Protein AF-A0A7S4BJQ9-F1 (afdb_monomer_lite)

Structure (mmCIF, N/CA/C/O backbone):
data_AF-A0A7S4BJQ9-F1
#
_entry.id   AF-A0A7S4BJQ9-F1
#
loop_
_atom_site.group_PDB
_atom_site.id
_atom_site.type_symbol
_atom_site.label_atom_id
_atom_site.label_alt_id
_atom_site.label_comp_id
_atom_site.label_asym_id
_atom_site.label_entity_id
_atom_site.label_seq_id
_atom_site.pdbx_PDB_ins_code
_atom_site.Cartn_x
_atom_site.Cartn_y
_atom_site.Cartn_z
_atom_site.occupancy
_atom_site.B_iso_or_equiv
_atom_site.auth_seq_id
_atom_site.auth_comp_id
_atom_site.auth_asym_id
_atom_site.auth_atom_id
_atom_site.pdbx_PDB_model_num
ATOM 1 N N . MET A 1 1 ? -2.657 2.329 -5.159 1.00 88.50 1 MET A N 1
ATOM 2 C CA . MET A 1 1 ? -3.415 2.345 -6.434 1.00 88.50 1 MET A CA 1
ATOM 3 C C . MET A 1 1 ? -2.525 2.129 -7.653 1.00 88.50 1 MET A C 1
ATOM 5 O O . MET A 1 1 ? -2.573 1.029 -8.172 1.00 88.50 1 MET A O 1
ATOM 9 N N . ARG A 1 2 ? -1.677 3.087 -8.082 1.00 87.06 2 ARG A N 1
ATOM 10 C CA . ARG A 1 2 ? -0.784 2.906 -9.259 1.00 87.06 2 ARG A CA 1
ATOM 11 C C . ARG A 1 2 ? 0.006 1.590 -9.234 1.00 87.06 2 ARG A C 1
ATOM 13 O O . ARG A 1 2 ? -0.048 0.842 -10.197 1.00 87.06 2 ARG A O 1
ATOM 20 N N . ALA A 1 3 ? 0.653 1.284 -8.107 1.00 88.50 3 ALA A N 1
ATOM 21 C CA . ALA A 1 3 ? 1.403 0.037 -7.931 1.00 88.50 3 ALA A CA 1
ATOM 22 C C . ALA A 1 3 ? 0.535 -1.233 -8.055 1.00 88.50 3 ALA A C 1
ATOM 24 O O . ALA A 1 3 ? 0.993 -2.231 -8.592 1.00 88.50 3 ALA A O 1
ATOM 25 N N . ALA A 1 4 ? -0.725 -1.195 -7.609 1.00 91.00 4 ALA A N 1
ATOM 26 C CA . ALA A 1 4 ? -1.641 -2.333 -7.713 1.00 91.00 4 ALA A CA 1
ATOM 27 C C . ALA A 1 4 ? -2.120 -2.537 -9.158 1.00 91.00 4 ALA A C 1
ATOM 29 O O . ALA A 1 4 ? -2.057 -3.648 -9.673 1.00 91.00 4 ALA A O 1
ATOM 30 N N . LEU A 1 5 ? -2.493 -1.451 -9.845 1.00 89.50 5 LEU A N 1
ATOM 31 C CA . LEU A 1 5 ? -2.878 -1.487 -11.261 1.00 89.50 5 LEU A CA 1
ATOM 32 C C . LEU A 1 5 ? -1.735 -1.975 -12.160 1.00 89.50 5 LEU A C 1
ATOM 34 O O . LEU A 1 5 ? -1.969 -2.758 -13.076 1.00 89.50 5 LEU A O 1
ATOM 38 N N . ALA A 1 6 ? -0.499 -1.544 -11.882 1.00 84.69 6 ALA A N 1
ATOM 39 C CA . ALA A 1 6 ? 0.691 -1.9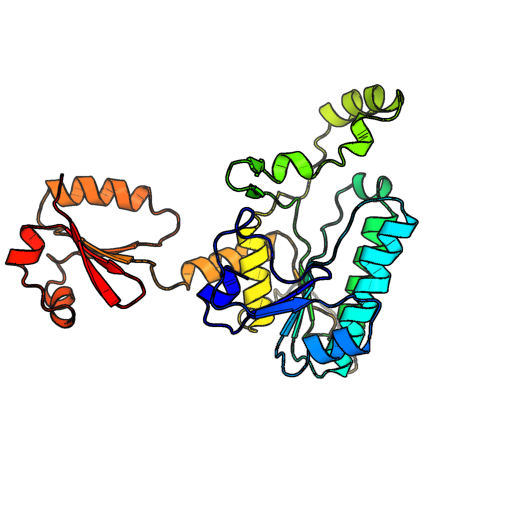92 -12.606 1.00 84.69 6 ALA A CA 1
ATOM 40 C C . ALA A 1 6 ? 0.944 -3.503 -12.460 1.00 84.69 6 ALA A C 1
ATOM 42 O O . ALA A 1 6 ? 1.557 -4.106 -13.332 1.00 84.69 6 ALA A O 1
ATOM 43 N N . ARG A 1 7 ? 0.436 -4.119 -11.386 1.00 85.44 7 ARG A N 1
ATOM 44 C CA . ARG A 1 7 ? 0.481 -5.569 -11.148 1.00 85.44 7 ARG A CA 1
ATOM 45 C C . ARG A 1 7 ? -0.785 -6.293 -11.615 1.00 85.44 7 ARG A C 1
ATOM 47 O O . ARG A 1 7 ? -1.021 -7.426 -11.220 1.00 85.44 7 ARG A O 1
ATOM 54 N N . GLY A 1 8 ? -1.613 -5.633 -12.426 1.00 87.88 8 GLY A N 1
ATOM 55 C CA . GLY A 1 8 ? -2.808 -6.225 -13.023 1.00 87.88 8 GLY A CA 1
ATOM 56 C C . GLY A 1 8 ? -4.012 -6.351 -12.088 1.00 87.88 8 GLY A C 1
ATOM 57 O O . GLY A 1 8 ? -5.046 -6.836 -12.536 1.00 87.88 8 GLY A O 1
ATOM 58 N N . ALA A 1 9 ? -3.926 -5.888 -10.837 1.00 90.75 9 ALA A N 1
ATOM 59 C CA . ALA A 1 9 ? -5.035 -5.989 -9.893 1.00 90.75 9 ALA A CA 1
ATOM 60 C C . ALA A 1 9 ? -6.232 -5.118 -10.316 1.00 90.75 9 ALA A C 1
ATOM 62 O O . ALA A 1 9 ? -6.059 -4.018 -10.855 1.00 90.75 9 ALA A O 1
ATOM 63 N N . SER A 1 10 ? -7.444 -5.586 -10.005 1.00 93.56 10 SER A N 1
ATOM 64 C CA . SER A 1 10 ? -8.627 -4.724 -9.934 1.00 93.56 10 SER A CA 1
ATOM 65 C C . SER A 1 10 ? -8.538 -3.874 -8.666 1.00 93.56 10 SER A C 1
ATOM 67 O O . SER A 1 10 ? -8.158 -4.376 -7.609 1.00 93.56 10 SER A O 1
ATOM 69 N N . VAL A 1 11 ? -8.806 -2.570 -8.763 1.00 94.81 11 VAL A N 1
ATOM 70 C CA . VAL A 1 11 ? -8.569 -1.634 -7.656 1.00 94.81 11 VAL A CA 1
ATOM 71 C C . VAL A 1 11 ? -9.761 -0.711 -7.479 1.00 94.81 11 VAL A C 1
ATOM 73 O O . VAL A 1 11 ? -10.052 0.087 -8.366 1.00 94.81 11 VAL A O 1
ATOM 76 N N . ALA A 1 12 ? -10.353 -0.731 -6.287 1.00 94.56 12 ALA A N 1
ATOM 77 C CA . ALA A 1 12 ? -11.288 0.285 -5.826 1.00 94.56 12 ALA A CA 1
ATOM 78 C C . ALA A 1 12 ? -10.629 1.201 -4.785 1.00 94.56 12 ALA A C 1
ATOM 80 O O . ALA A 1 12 ? -9.863 0.761 -3.925 1.00 94.56 12 ALA A O 1
ATOM 81 N N . SER A 1 13 ? -10.916 2.497 -4.864 1.00 94.06 13 SER A N 1
ATOM 82 C CA . SER A 1 13 ? -10.548 3.485 -3.851 1.00 94.06 13 SER A CA 1
ATOM 83 C C . SER A 1 13 ? -11.783 3.926 -3.093 1.00 94.06 13 SER A C 1
ATOM 85 O O . SER A 1 13 ? -12.719 4.458 -3.689 1.00 94.06 13 SER A O 1
ATOM 87 N N . VAL A 1 14 ? -11.756 3.749 -1.776 1.00 94.00 14 VAL A N 1
ATOM 88 C CA . VAL A 1 14 ? -12.854 4.121 -0.886 1.00 94.00 14 VAL A CA 1
ATOM 89 C C . VAL A 1 14 ? -12.459 5.374 -0.116 1.00 94.00 14 VAL A C 1
ATOM 91 O O . VAL A 1 14 ? -11.458 5.398 0.601 1.00 94.00 14 VAL A O 1
ATOM 94 N N . SER A 1 15 ? -13.230 6.448 -0.265 1.00 93.00 15 SER A N 1
ATOM 95 C CA . SER A 1 15 ? -13.054 7.654 0.545 1.00 93.00 15 SER A CA 1
ATOM 96 C C . SER A 1 15 ? -14.347 8.446 0.632 1.00 93.00 15 SER A C 1
ATOM 98 O O . SER A 1 15 ? -15.174 8.372 -0.268 1.00 93.00 15 SER A O 1
ATOM 100 N N . ARG A 1 16 ? -14.485 9.316 1.638 1.00 91.25 16 ARG A N 1
ATOM 101 C CA . ARG A 1 16 ? -15.675 10.178 1.776 1.00 91.25 16 ARG A CA 1
ATOM 102 C C . ARG A 1 16 ? -15.994 10.985 0.511 1.00 91.25 16 ARG A C 1
ATOM 104 O O . ARG A 1 16 ? -17.154 11.206 0.199 1.00 91.25 16 ARG A O 1
ATOM 111 N N . ARG A 1 17 ? -14.970 11.416 -0.235 1.00 87.31 17 ARG A N 1
ATOM 112 C CA . ARG A 1 17 ? -15.127 12.262 -1.433 1.00 87.31 17 ARG A CA 1
ATOM 113 C C . ARG A 1 17 ? -15.229 11.488 -2.752 1.00 87.31 17 ARG A C 1
ATOM 115 O O . ARG A 1 17 ? -15.532 12.105 -3.764 1.00 87.31 17 ARG A O 1
ATOM 122 N N . GLY A 1 18 ? -14.966 10.181 -2.768 1.00 85.56 18 GLY A N 1
ATOM 123 C CA . GLY A 1 18 ? -14.915 9.404 -4.010 1.00 85.56 18 GLY A CA 1
ATOM 124 C C . GLY A 1 18 ? -13.793 9.858 -4.959 1.00 85.56 18 GLY A C 1
ATOM 125 O O . GLY A 1 18 ? -12.651 10.051 -4.528 1.00 85.56 18 GLY A O 1
ATOM 126 N N . LYS A 1 19 ? -14.109 9.993 -6.256 1.00 84.56 19 LYS A N 1
ATOM 127 C CA . LYS A 1 19 ? -13.136 10.284 -7.323 1.00 84.56 19 LYS A CA 1
ATOM 128 C C . LYS A 1 19 ? -12.464 11.653 -7.111 1.00 84.56 19 LYS A C 1
ATOM 130 O O . LYS A 1 19 ? -13.164 12.658 -6.984 1.00 84.56 19 LYS A O 1
ATOM 135 N N . PRO A 1 20 ? -11.120 11.737 -7.096 1.00 77.56 20 PRO A N 1
ATOM 136 C CA . PRO A 1 20 ? -10.421 13.008 -7.000 1.00 77.56 20 PRO A CA 1
ATOM 137 C C . PRO A 1 20 ? -10.671 13.843 -8.255 1.00 77.56 20 PRO A C 1
ATOM 139 O O . PRO A 1 20 ? -10.812 13.321 -9.362 1.00 77.56 20 PRO A O 1
ATOM 142 N N . VAL A 1 21 ? -10.680 15.164 -8.086 1.00 72.25 21 VAL A N 1
ATOM 143 C CA . VAL A 1 21 ? -10.753 16.091 -9.218 1.00 72.25 21 VAL A CA 1
ATOM 144 C C . VAL A 1 21 ? -9.531 15.904 -10.127 1.00 72.25 21 VAL A C 1
ATOM 146 O O . VAL A 1 21 ? -8.404 15.767 -9.645 1.00 72.25 21 VAL A O 1
ATOM 149 N N . ALA A 1 22 ? -9.749 15.908 -11.446 1.00 63.06 22 ALA A N 1
ATOM 150 C CA . ALA A 1 22 ? -8.731 15.585 -12.457 1.00 63.06 22 ALA A CA 1
ATOM 151 C C . ALA A 1 22 ? -7.478 16.480 -12.398 1.00 63.06 22 ALA A C 1
ATOM 153 O O . ALA A 1 22 ? -6.418 16.116 -12.896 1.00 63.06 22 ALA A O 1
ATOM 154 N N . SER A 1 23 ? -7.573 17.648 -11.762 1.00 58.16 23 SER A N 1
ATOM 155 C CA . SER A 1 23 ? -6.442 18.544 -11.541 1.00 58.16 23 SER A CA 1
ATOM 156 C C . SER A 1 23 ? -5.437 18.029 -10.503 1.00 58.16 23 SER A C 1
ATOM 158 O O . SER A 1 23 ? -4.351 18.580 -10.429 1.00 58.16 23 SER A O 1
ATOM 160 N N . VAL A 1 24 ? -5.747 17.012 -9.693 1.00 57.25 24 VAL A N 1
ATOM 161 C CA . VAL A 1 24 ? -4.922 16.609 -8.531 1.00 57.25 24 VAL A CA 1
ATOM 162 C C . VAL A 1 24 ? -4.101 15.341 -8.789 1.00 57.25 24 VAL A C 1
ATOM 164 O O . VAL A 1 24 ? -3.090 15.114 -8.128 1.00 57.25 24 VAL A O 1
ATOM 167 N N . SER A 1 25 ? -4.498 14.502 -9.746 1.00 58.00 25 SER A N 1
ATOM 168 C CA . SER A 1 25 ? -3.808 13.245 -10.050 1.00 58.00 25 SER A CA 1
ATOM 169 C C . SER A 1 25 ? -4.039 12.846 -11.509 1.00 58.00 25 SER A C 1
ATOM 171 O O . SER A 1 25 ? -5.136 13.098 -12.012 1.00 58.00 25 SER A O 1
ATOM 173 N N . PRO A 1 26 ? -3.060 12.214 -12.187 1.00 62.00 26 PRO A N 1
ATOM 174 C CA . PRO A 1 26 ? -3.303 11.587 -13.481 1.00 62.00 26 PRO A CA 1
ATOM 175 C C . PRO A 1 26 ? -4.507 10.633 -13.406 1.00 62.00 26 PRO A C 1
ATOM 177 O O . PRO A 1 26 ? -4.681 9.975 -12.372 1.00 62.00 26 PRO A O 1
ATOM 180 N N . PRO A 1 27 ? -5.327 10.542 -14.468 1.00 66.19 27 PRO A N 1
ATOM 181 C CA . PRO A 1 27 ? -6.450 9.621 -14.489 1.00 66.19 27 PRO A CA 1
ATOM 182 C C . PRO A 1 27 ? -5.982 8.189 -14.206 1.00 66.19 27 PRO A C 1
ATOM 184 O O . PRO A 1 27 ? -4.982 7.717 -14.745 1.00 66.19 27 PRO A O 1
ATOM 187 N N . LEU A 1 28 ? -6.708 7.506 -13.322 1.00 80.56 28 LEU A N 1
ATOM 188 C CA . LEU A 1 28 ? -6.575 6.072 -13.083 1.00 80.56 28 LEU A CA 1
ATOM 189 C C . LEU A 1 28 ? -7.839 5.410 -13.623 1.00 80.56 28 LEU A C 1
ATOM 191 O O . LEU A 1 28 ? -8.713 5.031 -12.850 1.00 80.56 28 LEU A O 1
ATOM 195 N N . ASP A 1 29 ? -7.958 5.337 -14.948 1.00 77.25 29 ASP A N 1
ATOM 196 C CA . ASP A 1 29 ? -9.205 4.938 -15.625 1.00 77.25 29 ASP A CA 1
ATOM 197 C C . ASP A 1 29 ? -9.607 3.484 -15.346 1.00 77.25 29 ASP A C 1
ATOM 199 O O . ASP A 1 29 ? -10.779 3.134 -15.416 1.00 77.25 29 ASP A O 1
ATOM 203 N N . ARG A 1 30 ? -8.639 2.650 -14.954 1.00 83.44 30 ARG A N 1
ATOM 204 C CA . ARG A 1 30 ? -8.856 1.266 -14.511 1.00 83.44 30 ARG A CA 1
ATOM 205 C C . ARG A 1 30 ? -9.242 1.127 -13.034 1.00 83.44 30 ARG A C 1
ATOM 207 O O . ARG A 1 30 ? -9.432 0.005 -12.578 1.00 83.44 30 ARG A O 1
ATOM 214 N N . ALA A 1 31 ? -9.272 2.220 -12.271 1.00 90.44 31 ALA A N 1
ATOM 215 C CA . ALA A 1 31 ? -9.643 2.186 -10.863 1.00 90.44 31 ALA A CA 1
ATOM 216 C C . ALA A 1 31 ? -11.098 2.606 -10.653 1.00 90.44 31 ALA A C 1
ATOM 218 O O . ALA A 1 31 ? -11.554 3.621 -11.186 1.00 90.44 31 ALA A O 1
ATOM 219 N N . GLU A 1 32 ? -11.785 1.871 -9.790 1.00 92.44 32 GLU A N 1
ATOM 220 C CA . GLU A 1 32 ? -13.099 2.235 -9.286 1.00 92.44 32 GLU A CA 1
ATOM 221 C C . GLU A 1 32 ? -12.974 3.250 -8.140 1.00 92.44 32 GLU A C 1
ATOM 223 O O . GLU A 1 32 ? -12.022 3.230 -7.352 1.00 92.44 32 GLU A O 1
ATOM 228 N N . TRP A 1 33 ? -13.942 4.160 -8.038 1.00 92.12 33 TRP A N 1
ATOM 229 C CA . TRP A 1 33 ? -13.990 5.181 -6.994 1.00 92.12 33 TRP A CA 1
ATOM 230 C C . TRP A 1 33 ? -15.307 5.084 -6.240 1.00 92.12 33 TRP A C 1
ATOM 232 O O . TRP A 1 33 ? -16.361 5.389 -6.791 1.00 92.12 33 TRP A O 1
ATOM 242 N N . ILE A 1 34 ? -15.230 4.722 -4.965 1.00 92.81 34 ILE A N 1
ATOM 243 C CA . ILE A 1 34 ? -16.387 4.495 -4.107 1.00 92.81 34 ILE A CA 1
ATOM 244 C C . ILE A 1 34 ? -16.430 5.602 -3.051 1.00 92.81 34 ILE A C 1
ATOM 246 O O . ILE A 1 34 ? -15.455 5.841 -2.328 1.00 92.81 34 ILE A O 1
ATOM 250 N N . SER A 1 35 ? -17.559 6.308 -2.976 1.00 93.00 35 SER A N 1
ATOM 251 C CA . SER A 1 35 ? -17.820 7.257 -1.894 1.00 93.00 35 SER A CA 1
ATOM 252 C C . SER A 1 35 ? -18.444 6.516 -0.717 1.00 93.00 35 SER A C 1
ATOM 254 O O . SER A 1 35 ? -19.540 5.979 -0.838 1.00 93.00 35 SER A O 1
ATOM 256 N N . ALA A 1 36 ? -17.732 6.466 0.406 1.00 92.12 36 ALA A N 1
ATOM 257 C CA . ALA A 1 36 ? -18.242 5.906 1.653 1.00 92.12 36 ALA A CA 1
ATOM 258 C C . ALA A 1 36 ? -17.593 6.599 2.857 1.00 92.12 36 ALA A C 1
ATOM 260 O O . ALA A 1 36 ? -16.425 7.009 2.809 1.00 92.12 36 ALA A O 1
ATOM 261 N N . ASP A 1 37 ? -18.355 6.722 3.943 1.00 92.06 37 ASP A N 1
ATOM 262 C CA . ASP A 1 37 ? -17.860 7.163 5.244 1.00 92.06 37 ASP A CA 1
ATOM 263 C C . ASP A 1 37 ? -17.717 5.954 6.170 1.00 92.06 37 ASP A C 1
ATOM 265 O O . ASP A 1 37 ? -18.561 5.068 6.194 1.00 92.06 37 ASP A O 1
ATOM 269 N N . VAL A 1 38 ? -16.654 5.932 6.969 1.00 92.06 38 VAL A N 1
ATOM 270 C CA . VAL A 1 38 ? -16.413 4.887 7.972 1.00 92.06 38 VAL A CA 1
ATOM 271 C C . VAL A 1 38 ? -17.497 4.838 9.057 1.00 92.06 38 VAL A C 1
ATOM 273 O O . VAL A 1 38 ? -17.638 3.836 9.755 1.00 92.06 38 VAL A O 1
ATOM 276 N N . GLN A 1 39 ? -18.249 5.925 9.233 1.00 90.81 39 GLN A N 1
ATOM 277 C CA . GLN A 1 39 ? -19.391 5.972 10.141 1.00 90.81 39 GLN A CA 1
ATOM 278 C C . GLN A 1 39 ? -20.631 5.268 9.575 1.00 90.81 39 GLN A C 1
ATOM 280 O O . GLN A 1 39 ? -21.485 4.860 10.357 1.00 90.81 39 GLN A O 1
ATOM 285 N N . ASP A 1 40 ? -20.712 5.077 8.256 1.00 93.81 40 ASP A N 1
ATOM 286 C CA . ASP A 1 40 ? -21.781 4.327 7.603 1.00 93.81 40 ASP A CA 1
ATOM 287 C C . ASP A 1 40 ? -21.337 2.874 7.395 1.00 93.81 40 ASP A C 1
ATOM 289 O O . ASP A 1 40 ? -20.639 2.527 6.440 1.00 93.81 40 ASP A O 1
ATOM 293 N N . SER A 1 41 ? -21.734 2.003 8.324 1.00 90.06 41 SER A N 1
ATOM 294 C CA . SER A 1 41 ? -21.357 0.589 8.285 1.00 90.06 41 SER A CA 1
ATOM 295 C C . SER A 1 41 ? -21.903 -0.146 7.060 1.00 90.06 41 SER A C 1
ATOM 297 O O . SER A 1 41 ? -21.225 -1.040 6.559 1.00 90.06 41 SER A O 1
ATOM 299 N N . ALA A 1 42 ? -23.083 0.226 6.554 1.00 90.94 42 ALA A N 1
ATOM 300 C CA . ALA A 1 42 ? -23.670 -0.423 5.386 1.00 90.94 42 ALA A CA 1
ATOM 301 C C . ALA A 1 42 ? -22.910 -0.033 4.112 1.00 90.94 42 ALA A C 1
ATOM 303 O O . ALA A 1 42 ? -22.540 -0.901 3.320 1.00 90.94 42 ALA A O 1
ATOM 304 N N . ALA A 1 43 ? -22.603 1.258 3.943 1.00 91.56 43 ALA A N 1
ATOM 305 C CA . ALA A 1 43 ? -21.775 1.724 2.834 1.00 91.56 43 ALA A CA 1
ATOM 306 C C . ALA A 1 43 ? -20.368 1.110 2.881 1.00 91.56 43 ALA A C 1
ATOM 308 O O . ALA A 1 43 ? -19.851 0.685 1.849 1.00 91.56 43 ALA A O 1
ATOM 309 N N . LEU A 1 44 ? -19.768 1.007 4.072 1.00 90.94 44 LEU A N 1
ATOM 310 C CA . LEU A 1 44 ? -18.444 0.413 4.253 1.00 90.94 44 LEU A CA 1
ATOM 311 C C . LEU A 1 44 ? -18.422 -1.085 3.911 1.00 90.94 44 LEU A C 1
ATOM 313 O O . LEU A 1 44 ? -17.510 -1.531 3.220 1.00 90.94 44 LEU A O 1
ATOM 317 N N . GLN A 1 45 ? -19.431 -1.848 4.343 1.00 89.69 45 GLN A N 1
ATOM 318 C CA . GLN A 1 45 ? -19.565 -3.269 4.000 1.00 89.69 45 GLN A CA 1
ATOM 319 C C . GLN A 1 45 ? -19.765 -3.468 2.497 1.00 89.69 45 GLN A C 1
ATOM 321 O O . GLN A 1 45 ? -19.092 -4.298 1.888 1.00 89.69 45 GLN A O 1
ATOM 326 N N . ASN A 1 46 ? -20.640 -2.670 1.881 1.00 91.75 46 ASN A N 1
ATOM 327 C CA . ASN A 1 46 ? -20.861 -2.719 0.438 1.00 91.75 46 ASN A CA 1
ATOM 328 C C . ASN A 1 46 ? -19.578 -2.407 -0.342 1.00 91.75 46 ASN A C 1
ATOM 330 O O . ASN A 1 46 ? -19.287 -3.090 -1.319 1.00 91.75 46 ASN A O 1
ATOM 334 N N . ALA A 1 47 ? -18.781 -1.437 0.118 1.00 91.25 47 ALA A N 1
ATOM 335 C CA . ALA A 1 47 ? -17.517 -1.059 -0.511 1.00 91.25 47 ALA A CA 1
ATOM 336 C C . ALA A 1 47 ? -16.429 -2.149 -0.439 1.00 91.25 47 ALA A C 1
ATOM 338 O O . ALA A 1 47 ? -15.470 -2.097 -1.205 1.00 91.25 47 ALA A O 1
ATOM 339 N N . MET A 1 48 ? -16.552 -3.111 0.481 1.00 92.44 48 MET A N 1
ATOM 340 C CA . MET A 1 48 ? -15.605 -4.223 0.656 1.00 92.44 48 MET A CA 1
ATOM 341 C C . MET A 1 48 ? -16.103 -5.541 0.052 1.00 92.44 48 MET A C 1
ATOM 343 O O . MET A 1 48 ? -15.379 -6.536 0.063 1.00 92.44 48 MET A O 1
ATOM 347 N N . LYS A 1 49 ? -17.338 -5.580 -0.459 1.00 91.88 49 LYS A N 1
ATOM 348 C CA . LYS A 1 49 ? -17.956 -6.810 -0.952 1.00 91.88 49 LYS A CA 1
ATOM 349 C C . LYS A 1 49 ? -17.157 -7.387 -2.125 1.00 91.88 49 LYS A C 1
ATOM 351 O O . LYS A 1 49 ? -17.023 -6.746 -3.161 1.00 91.88 49 LYS A O 1
ATOM 356 N N . GLY A 1 50 ? -16.684 -8.624 -1.967 1.00 92.06 50 GLY A N 1
ATOM 357 C CA . GLY A 1 50 ? -15.913 -9.332 -2.994 1.00 92.06 50 GLY A CA 1
ATOM 358 C C . GLY A 1 50 ? -14.449 -8.898 -3.110 1.00 92.06 50 GLY A C 1
ATOM 359 O O . GLY A 1 50 ? -13.793 -9.292 -4.066 1.00 92.06 50 GLY A O 1
ATOM 360 N N . ALA A 1 51 ? -13.933 -8.094 -2.176 1.00 96.06 51 ALA A N 1
ATOM 361 C CA . ALA A 1 51 ? -12.519 -7.738 -2.150 1.00 96.06 51 ALA A CA 1
ATOM 362 C C . ALA A 1 51 ? -11.671 -8.865 -1.535 1.00 96.06 51 ALA A C 1
ATOM 364 O O . ALA A 1 51 ? -11.899 -9.263 -0.393 1.00 96.06 51 ALA A O 1
ATOM 365 N N . ASP A 1 52 ? -10.634 -9.309 -2.248 1.00 97.31 52 ASP A N 1
ATOM 366 C CA . ASP A 1 52 ? -9.672 -10.298 -1.733 1.00 97.31 52 ASP A CA 1
ATOM 367 C C . ASP A 1 52 ? -8.769 -9.703 -0.639 1.00 97.31 52 ASP A C 1
ATOM 369 O O . ASP A 1 52 ? -8.363 -10.375 0.311 1.00 97.31 52 ASP A O 1
ATOM 373 N N . ALA A 1 53 ? -8.453 -8.410 -0.755 1.00 97.88 53 ALA A N 1
ATOM 374 C CA . ALA A 1 53 ? -7.585 -7.709 0.178 1.00 97.88 53 ALA A CA 1
ATOM 375 C C . ALA A 1 53 ? -7.995 -6.248 0.382 1.00 97.88 53 ALA A C 1
ATOM 377 O O . ALA A 1 53 ? -8.465 -5.576 -0.538 1.00 97.88 53 ALA A O 1
ATOM 378 N N . VAL A 1 54 ? -7.738 -5.724 1.582 1.00 97.94 54 VAL A N 1
ATOM 379 C CA . VAL A 1 54 ? -7.946 -4.310 1.930 1.00 97.94 54 VAL A CA 1
ATOM 380 C C . VAL A 1 54 ? -6.633 -3.688 2.394 1.00 97.94 54 VAL A C 1
ATOM 382 O O . VAL A 1 54 ? -5.937 -4.238 3.242 1.00 97.94 54 VAL A O 1
ATOM 385 N N . ILE A 1 55 ? -6.308 -2.505 1.862 1.00 98.19 55 ILE A N 1
ATOM 386 C CA . ILE A 1 55 ? -5.179 -1.684 2.317 1.00 98.19 55 ILE A CA 1
ATOM 387 C C . ILE A 1 55 ? -5.739 -0.419 2.973 1.00 98.19 55 ILE A C 1
ATOM 389 O O . ILE A 1 55 ? -6.275 0.451 2.282 1.00 98.19 55 ILE A O 1
ATOM 393 N N . SER A 1 56 ? -5.595 -0.282 4.293 1.00 97.44 56 SER A N 1
ATOM 394 C CA . SER A 1 56 ? -5.975 0.947 4.995 1.00 97.44 56 SER A CA 1
ATOM 395 C C . SER A 1 56 ? -4.809 1.931 5.062 1.00 97.44 56 SER A C 1
ATOM 397 O O . SER A 1 56 ? -3.812 1.717 5.756 1.00 97.44 56 SER A O 1
ATOM 399 N N . CYS A 1 57 ? -4.987 3.059 4.373 1.00 94.88 57 CYS A N 1
ATOM 400 C CA . CYS A 1 57 ? -4.136 4.245 4.469 1.00 94.88 57 CYS A CA 1
ATOM 401 C C . CYS A 1 57 ? -4.782 5.352 5.326 1.00 94.88 57 CYS A C 1
ATOM 403 O O . CYS A 1 57 ? -4.398 6.518 5.210 1.00 94.88 57 CYS A O 1
ATOM 405 N N . LEU A 1 58 ? -5.806 5.031 6.132 1.00 93.50 58 LEU A N 1
ATOM 406 C CA . LEU A 1 58 ? -6.515 6.029 6.930 1.00 93.50 58 LEU A CA 1
ATOM 407 C C . LEU A 1 58 ? -5.611 6.550 8.055 1.00 93.50 58 LEU A C 1
ATOM 409 O O . LEU A 1 58 ? -5.176 5.806 8.939 1.00 93.50 58 LEU A O 1
ATOM 413 N N . GLY A 1 59 ? -5.379 7.859 8.044 1.00 90.38 59 GLY A N 1
ATOM 414 C CA . GLY A 1 59 ? -4.717 8.561 9.129 1.00 90.38 59 GLY A CA 1
ATOM 415 C C . GLY A 1 59 ? -4.947 10.063 9.065 1.00 90.38 59 GLY A C 1
ATOM 416 O O . GLY A 1 59 ? -5.229 10.621 8.002 1.00 90.38 59 GLY A O 1
ATOM 417 N N . ALA A 1 60 ? -4.856 10.718 10.219 1.00 86.31 60 ALA A N 1
ATOM 418 C CA . ALA A 1 60 ? -5.020 12.161 10.320 1.00 86.31 60 ALA A CA 1
ATOM 419 C C . ALA A 1 60 ? -4.267 12.748 11.519 1.00 86.31 60 ALA A C 1
ATOM 421 O O . ALA A 1 60 ? -4.013 12.062 12.510 1.00 86.31 60 ALA A O 1
ATOM 422 N N . PHE A 1 61 ? -3.968 14.044 11.425 1.00 82.44 61 PHE A N 1
ATOM 423 C CA . PHE A 1 61 ? -3.356 14.847 12.482 1.00 82.44 61 PHE A CA 1
ATOM 424 C C . PHE A 1 61 ? -4.354 15.898 12.982 1.00 82.44 61 PHE A C 1
ATOM 426 O O . PHE A 1 61 ? -5.168 16.398 12.204 1.00 82.44 61 PHE A O 1
ATOM 433 N N . GLY A 1 62 ? -4.304 16.225 14.272 1.00 82.62 62 GLY A N 1
ATOM 434 C CA . GLY A 1 62 ? -5.228 17.164 14.912 1.00 82.62 62 GLY A CA 1
ATOM 435 C C . GLY A 1 62 ? -5.091 17.138 16.433 1.00 82.62 62 GLY A C 1
ATOM 436 O O . GLY A 1 62 ? -4.003 16.900 16.950 1.00 82.62 62 GLY A O 1
ATOM 437 N N . SER A 1 63 ? -6.194 17.353 17.156 1.00 86.31 63 SER A N 1
ATOM 438 C CA . SER A 1 63 ? -6.214 17.158 18.612 1.00 86.31 63 SER A CA 1
ATOM 439 C C . SER A 1 63 ? -5.944 15.692 18.972 1.00 86.31 63 SER A C 1
ATOM 441 O O . SER A 1 63 ? -6.216 14.792 18.178 1.00 86.31 63 SER A O 1
ATOM 443 N N . ASN A 1 64 ? -5.441 15.425 20.181 1.00 87.38 64 ASN A N 1
ATOM 444 C CA . ASN A 1 64 ? -5.181 14.047 20.621 1.00 87.38 64 ASN A CA 1
ATOM 445 C C . ASN A 1 64 ? -6.429 13.154 20.543 1.00 87.38 64 ASN A C 1
ATOM 447 O O . ASN A 1 64 ? -6.334 12.017 20.094 1.00 87.38 64 ASN A O 1
ATOM 451 N N . GLU A 1 65 ? -7.599 13.674 20.911 1.00 92.00 65 GLU A N 1
ATOM 452 C CA . GLU A 1 65 ? -8.870 12.952 20.798 1.00 92.00 65 GLU A CA 1
ATOM 453 C C . GLU A 1 65 ? -9.236 12.652 19.340 1.00 92.00 65 GLU A C 1
ATOM 455 O O . GLU A 1 65 ? -9.558 11.517 18.995 1.00 92.00 65 GLU A O 1
ATOM 460 N N . PHE A 1 66 ? -9.113 13.646 18.455 1.00 89.44 66 PHE A N 1
ATOM 461 C CA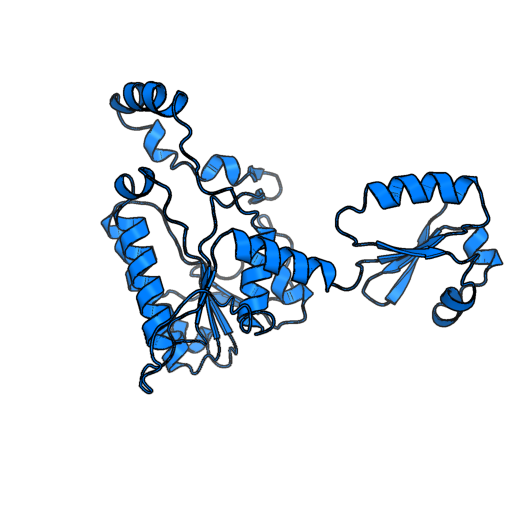 . PHE A 1 66 ? -9.344 13.457 17.026 1.00 89.44 66 PHE A CA 1
ATOM 462 C C . PHE A 1 66 ? -8.397 12.404 16.441 1.00 89.44 66 PHE A C 1
ATOM 464 O O . PHE A 1 66 ? -8.821 11.551 15.662 1.00 89.44 66 PHE A O 1
ATOM 471 N N . MET A 1 67 ? -7.124 12.434 16.840 1.00 89.38 67 MET A N 1
ATOM 472 C CA . MET A 1 67 ? -6.127 11.469 16.392 1.00 89.38 67 MET A CA 1
ATOM 473 C C . MET A 1 67 ? -6.407 10.060 16.920 1.00 89.38 67 MET A C 1
ATOM 475 O O . MET A 1 67 ? -6.324 9.129 16.123 1.00 89.38 67 MET A O 1
ATOM 479 N N . ARG A 1 68 ? -6.802 9.888 18.189 1.00 95.44 68 ARG A N 1
ATOM 480 C CA . ARG A 1 68 ? -7.222 8.579 18.723 1.00 95.44 68 ARG A CA 1
ATOM 481 C C . ARG A 1 68 ? -8.412 8.019 17.956 1.00 95.44 68 ARG A C 1
ATOM 483 O O . ARG A 1 68 ? -8.375 6.878 17.505 1.00 95.44 68 ARG A O 1
ATOM 490 N N . ARG A 1 69 ? -9.424 8.856 17.726 1.00 95.56 69 ARG A N 1
ATOM 491 C CA . ARG A 1 69 ? -10.637 8.470 17.007 1.00 95.56 69 ARG A CA 1
ATOM 492 C C . ARG A 1 69 ? -10.357 8.065 15.559 1.00 95.56 69 ARG A C 1
ATOM 494 O O . ARG A 1 69 ? -10.836 7.031 15.109 1.00 95.56 69 ARG A O 1
ATOM 501 N N . VAL A 1 70 ? -9.604 8.868 14.804 1.00 93.94 70 VAL A N 1
ATOM 502 C CA . VAL A 1 70 ? -9.360 8.599 13.373 1.00 93.94 70 VAL A CA 1
ATOM 503 C C . VAL A 1 70 ? -8.309 7.508 13.165 1.00 93.94 70 VAL A C 1
ATOM 505 O O . VAL A 1 70 ? -8.503 6.615 12.344 1.00 93.94 70 VAL A O 1
ATOM 508 N N . ASN A 1 71 ? -7.185 7.563 13.885 1.00 94.75 71 ASN A N 1
ATOM 509 C CA . ASN A 1 71 ? -6.096 6.605 13.686 1.00 94.75 71 ASN A CA 1
ATOM 510 C C . ASN A 1 71 ? -6.368 5.255 14.370 1.00 94.75 71 ASN A C 1
ATOM 512 O O . ASN A 1 71 ? -5.856 4.259 13.868 1.00 94.75 71 ASN A O 1
ATOM 516 N N . GLY A 1 72 ? -7.182 5.227 15.435 1.00 96.75 72 GLY A N 1
ATOM 517 C CA . GLY A 1 72 ? -7.604 4.029 16.171 1.00 96.75 72 GLY A CA 1
ATOM 518 C C . GLY A 1 72 ? -9.031 3.606 15.838 1.00 96.75 72 GLY A C 1
ATOM 519 O O . GLY A 1 72 ? -9.226 2.839 14.902 1.00 96.75 72 GLY A O 1
ATOM 520 N N . GLU A 1 73 ? -10.031 4.131 16.555 1.00 97.00 73 GLU A N 1
ATOM 521 C CA . GLU A 1 73 ? -11.432 3.653 16.523 1.00 97.00 73 GLU A CA 1
ATOM 522 C C . GLU A 1 73 ? -12.009 3.482 15.105 1.00 97.00 73 GLU A C 1
ATOM 524 O O . GLU A 1 73 ? -12.690 2.503 14.802 1.00 97.00 73 GLU A O 1
ATOM 529 N N . GLN A 1 74 ? -11.751 4.433 14.204 1.00 97.00 74 GLN A N 1
ATOM 530 C CA . GLN A 1 74 ? -12.216 4.340 12.820 1.00 97.00 74 GLN A CA 1
ATOM 531 C C . GLN A 1 74 ? -11.470 3.265 12.021 1.00 97.00 74 GLN A C 1
ATOM 533 O O . GLN A 1 74 ? -12.092 2.565 11.228 1.00 97.00 74 GLN A O 1
ATOM 538 N N . ASN A 1 75 ? -10.166 3.089 12.239 1.00 97.69 75 ASN A N 1
ATOM 539 C CA . ASN A 1 75 ? -9.429 1.980 11.636 1.00 97.69 75 ASN A CA 1
ATOM 540 C C . ASN A 1 75 ? -9.894 0.628 12.190 1.00 97.69 75 ASN A C 1
ATOM 542 O O . ASN A 1 75 ? -10.068 -0.298 11.406 1.00 97.69 75 ASN A O 1
ATOM 546 N N . GLU A 1 76 ? -10.179 0.515 13.489 1.00 97.50 76 GLU A N 1
ATOM 547 C CA . GLU A 1 76 ? -10.739 -0.710 14.079 1.00 97.50 76 GLU A CA 1
ATOM 548 C C . GLU A 1 76 ? -12.078 -1.093 13.440 1.00 97.50 76 GLU A C 1
ATOM 550 O O . GLU A 1 76 ? -12.300 -2.260 13.117 1.00 97.50 76 GLU A O 1
ATOM 555 N N . LYS A 1 77 ? -12.952 -0.111 13.177 1.00 96.81 77 LYS A N 1
ATOM 556 C CA . LYS A 1 77 ? -14.209 -0.335 12.444 1.00 96.81 77 LYS A CA 1
ATOM 557 C C . LYS A 1 77 ? -13.968 -0.865 11.031 1.00 96.81 77 LYS A C 1
ATOM 559 O O . LYS A 1 77 ? -14.649 -1.799 10.622 1.00 96.81 77 LYS A O 1
ATOM 564 N N . ILE A 1 78 ? -12.996 -0.305 10.307 1.00 97.44 78 ILE A N 1
ATOM 565 C CA . ILE A 1 78 ? -12.609 -0.771 8.963 1.00 97.44 78 ILE A CA 1
ATOM 566 C C . ILE A 1 78 ? -12.091 -2.209 9.019 1.00 97.44 78 ILE A C 1
ATOM 568 O O . ILE A 1 78 ? -12.513 -3.036 8.218 1.00 97.44 78 ILE A O 1
ATOM 572 N N . ILE A 1 79 ? -11.209 -2.513 9.972 1.00 97.94 79 ILE A N 1
ATOM 573 C CA . ILE A 1 79 ? -10.618 -3.843 10.159 1.00 97.94 79 ILE A CA 1
ATOM 574 C C . ILE A 1 79 ? -11.707 -4.872 10.481 1.00 97.94 79 ILE A C 1
ATOM 576 O O . ILE A 1 79 ? -11.782 -5.918 9.842 1.00 97.94 79 ILE A O 1
ATOM 580 N N . SER A 1 80 ? -12.584 -4.557 11.434 1.00 95.88 80 SER A N 1
ATOM 581 C CA . SER A 1 80 ? -13.692 -5.429 11.825 1.00 95.88 80 SER A CA 1
ATOM 582 C C . SER A 1 80 ? -14.675 -5.655 10.670 1.00 95.88 80 SER A C 1
ATOM 584 O O . SER A 1 80 ? -15.061 -6.793 10.407 1.00 95.88 80 SER A O 1
ATOM 586 N N . ALA A 1 81 ? -15.023 -4.601 9.921 1.00 95.56 81 ALA A N 1
ATOM 587 C CA . ALA A 1 81 ? -15.890 -4.707 8.748 1.00 95.56 81 ALA A CA 1
ATOM 588 C C . ALA A 1 81 ? -15.264 -5.561 7.636 1.00 95.56 81 ALA A C 1
ATOM 590 O O . ALA A 1 81 ? -15.952 -6.401 7.063 1.00 95.56 81 ALA A O 1
ATOM 591 N N . ALA A 1 82 ? -13.964 -5.401 7.371 1.00 96.75 82 ALA A N 1
ATOM 592 C CA . ALA A 1 82 ? -13.247 -6.214 6.392 1.00 96.75 82 ALA A CA 1
ATOM 593 C C . ALA A 1 82 ? -13.235 -7.696 6.798 1.00 96.75 82 ALA A C 1
ATOM 595 O O . ALA A 1 82 ? -13.522 -8.565 5.977 1.00 96.75 82 ALA A O 1
ATOM 596 N N . ALA A 1 83 ? -12.974 -7.987 8.075 1.00 95.75 83 ALA A N 1
ATOM 597 C CA . ALA A 1 83 ? -12.995 -9.354 8.588 1.00 95.75 83 ALA A CA 1
ATOM 598 C C . ALA A 1 83 ? -14.396 -9.981 8.492 1.00 95.75 83 ALA A C 1
ATOM 600 O O . ALA A 1 83 ? -14.534 -11.107 8.020 1.00 95.75 83 ALA A O 1
ATOM 601 N N . ALA A 1 84 ? -15.443 -9.242 8.876 1.00 93.44 84 ALA A N 1
ATOM 602 C CA . ALA A 1 84 ? -16.832 -9.692 8.759 1.00 93.44 84 ALA A CA 1
ATOM 603 C C . ALA A 1 84 ? -17.281 -9.870 7.297 1.00 93.44 84 ALA A C 1
ATOM 605 O O . ALA A 1 84 ? -18.114 -10.724 7.008 1.00 93.44 84 ALA A O 1
ATOM 606 N N . GLY A 1 85 ? -16.716 -9.082 6.378 1.00 93.38 85 GLY A N 1
ATOM 607 C CA . GLY A 1 85 ? -16.944 -9.183 4.938 1.00 93.38 85 GLY A CA 1
ATOM 608 C C . GLY A 1 85 ? -16.198 -10.331 4.252 1.00 93.38 85 GLY A C 1
ATOM 609 O O . GLY A 1 85 ? -16.355 -10.498 3.046 1.00 93.38 85 GLY A O 1
ATOM 610 N N . GLY A 1 86 ? -15.399 -11.112 4.989 1.00 94.56 86 GLY A N 1
ATOM 611 C CA . GLY A 1 86 ? -14.663 -12.254 4.445 1.00 94.56 86 GLY A CA 1
ATOM 612 C C . GLY A 1 86 ? -13.404 -11.882 3.660 1.00 94.56 86 GLY A C 1
ATOM 613 O O . GLY A 1 86 ? -12.918 -12.704 2.889 1.00 94.56 86 GLY A O 1
ATOM 614 N N . VAL A 1 87 ? -12.865 -10.672 3.851 1.00 97.31 87 VAL A N 1
ATOM 615 C CA . VAL A 1 87 ? -11.604 -10.256 3.222 1.00 97.31 87 VAL A CA 1
ATOM 616 C C . VAL A 1 87 ? -10.481 -11.212 3.641 1.00 97.31 87 VAL A C 1
ATOM 618 O O . VAL A 1 87 ? -10.311 -11.525 4.826 1.00 97.31 87 VAL A O 1
ATOM 621 N N . GLU A 1 88 ? -9.694 -11.677 2.671 1.00 96.38 88 GLU A N 1
ATOM 622 C CA . GLU A 1 88 ? -8.644 -12.663 2.917 1.00 96.38 88 GLU A CA 1
ATOM 623 C C . GLU A 1 88 ? -7.421 -12.013 3.568 1.00 96.38 88 GLU A C 1
ATOM 625 O O . GLU A 1 88 ? -6.901 -12.557 4.538 1.00 96.38 88 GLU A O 1
ATOM 630 N N . ARG A 1 89 ? -6.982 -10.843 3.083 1.00 97.44 89 ARG A N 1
ATOM 631 C CA . ARG A 1 89 ? -5.777 -10.151 3.579 1.00 97.44 89 ARG A CA 1
ATOM 632 C C . ARG A 1 89 ? -6.052 -8.705 3.973 1.00 97.44 89 ARG A C 1
ATOM 634 O O . ARG A 1 89 ? -6.747 -7.974 3.268 1.00 97.44 89 ARG A O 1
ATOM 641 N N . PHE A 1 90 ? -5.435 -8.249 5.058 1.00 98.25 90 PHE A N 1
ATOM 642 C CA . PHE A 1 90 ? -5.537 -6.852 5.486 1.00 98.25 90 PHE A CA 1
ATOM 643 C C . PHE A 1 90 ? -4.164 -6.231 5.678 1.00 98.25 90 PHE A C 1
ATOM 645 O O . PHE A 1 90 ? -3.335 -6.757 6.413 1.00 98.25 90 PHE A O 1
ATOM 652 N N . VAL A 1 91 ? -3.938 -5.076 5.059 1.00 98.44 91 VAL A N 1
ATOM 653 C CA . VAL A 1 91 ? -2.693 -4.320 5.180 1.00 98.44 91 VAL A CA 1
ATOM 654 C C . VAL A 1 91 ? -2.978 -2.977 5.835 1.00 98.44 91 VAL A C 1
ATOM 656 O O . VAL A 1 91 ? -3.762 -2.177 5.324 1.00 98.44 91 VAL A O 1
ATOM 659 N N . TYR A 1 92 ? -2.312 -2.696 6.949 1.00 98.38 92 TYR A N 1
ATOM 660 C CA . TYR A 1 92 ? -2.410 -1.420 7.645 1.00 98.38 92 TYR A CA 1
ATOM 661 C C . TYR A 1 92 ? -1.127 -0.608 7.502 1.00 98.38 92 TYR A C 1
ATOM 663 O O . TYR A 1 92 ? -0.042 -1.078 7.843 1.00 98.38 92 TYR A O 1
ATOM 671 N N . ILE A 1 93 ? -1.252 0.635 7.030 1.00 97.00 93 ILE A N 1
ATOM 672 C CA . ILE A 1 93 ? -0.136 1.583 7.005 1.00 97.00 93 ILE A CA 1
ATOM 673 C C . ILE A 1 93 ? -0.082 2.318 8.347 1.00 97.00 93 ILE A C 1
ATOM 675 O O . ILE A 1 93 ? -0.820 3.281 8.599 1.00 97.00 93 ILE A O 1
ATOM 679 N N . SER A 1 94 ? 0.799 1.844 9.220 1.00 94.75 94 SER A N 1
ATOM 680 C CA . SER A 1 94 ? 1.075 2.432 10.525 1.00 94.75 94 SER A CA 1
ATOM 681 C C . SER A 1 94 ? 2.215 3.463 10.442 1.00 94.75 94 SER A C 1
ATOM 683 O O . SER A 1 94 ? 2.388 4.131 9.422 1.00 94.75 94 SER A O 1
ATOM 685 N N . ALA A 1 95 ? 2.966 3.646 11.526 1.00 87.56 95 ALA A N 1
ATOM 686 C CA . ALA A 1 95 ? 4.159 4.476 11.603 1.00 87.56 95 ALA A CA 1
ATOM 687 C C . ALA A 1 95 ? 5.151 3.863 12.593 1.00 87.56 95 ALA A C 1
ATOM 689 O O . ALA A 1 95 ? 4.753 3.421 13.670 1.00 87.56 95 ALA A O 1
ATOM 690 N N . ALA A 1 96 ? 6.440 3.871 12.253 1.00 83.56 96 ALA A N 1
ATOM 691 C CA . ALA A 1 96 ? 7.471 3.497 13.211 1.00 83.56 96 ALA A CA 1
ATOM 692 C C . ALA A 1 96 ? 7.485 4.483 14.401 1.00 83.56 96 ALA A C 1
ATOM 694 O O . ALA A 1 96 ? 7.282 5.685 14.205 1.00 83.56 96 ALA A O 1
ATOM 695 N N . PRO A 1 97 ? 7.728 4.021 15.638 1.00 71.19 97 PRO A N 1
ATOM 696 C CA . PRO A 1 97 ? 7.897 4.917 16.777 1.00 71.19 97 PRO A CA 1
ATOM 697 C C . PRO A 1 97 ? 9.199 5.725 16.626 1.00 71.19 97 PRO A C 1
ATOM 699 O O . PRO A 1 97 ? 10.291 5.163 16.556 1.00 71.19 97 PRO A O 1
ATOM 702 N N . PHE A 1 98 ? 9.099 7.059 16.576 1.00 67.50 98 PHE A N 1
ATOM 703 C CA . PHE A 1 98 ? 10.253 7.958 16.419 1.00 67.50 98 PHE A CA 1
ATOM 704 C C . PHE A 1 98 ? 10.643 8.612 17.747 1.00 67.50 98 PHE A C 1
ATOM 706 O O . PHE A 1 98 ? 10.252 9.748 18.017 1.00 67.50 98 PHE A O 1
ATOM 713 N N . GLY A 1 99 ? 11.444 7.928 18.567 1.00 65.12 99 GLY A N 1
ATOM 714 C CA . GLY A 1 99 ? 12.103 8.520 19.741 1.00 65.12 99 GLY A CA 1
ATOM 715 C C . GLY A 1 99 ? 11.198 9.470 20.560 1.00 65.12 99 GLY A C 1
ATOM 716 O O . GLY A 1 99 ? 10.089 9.089 20.932 1.00 65.12 99 GLY A O 1
ATOM 717 N N . PRO A 1 100 ? 11.613 10.721 20.844 1.00 64.12 100 PRO A N 1
ATOM 718 C CA . PRO A 1 100 ? 10.818 11.647 21.655 1.00 64.12 100 PRO A CA 1
ATOM 719 C C . PRO A 1 100 ? 9.568 12.202 20.947 1.00 64.12 100 PRO A C 1
ATOM 721 O O . PRO A 1 100 ? 8.711 12.764 21.627 1.00 64.12 100 PRO A O 1
ATOM 724 N N . ILE A 1 101 ? 9.426 12.048 19.621 1.00 64.88 101 ILE A N 1
ATOM 725 C CA . ILE A 1 101 ? 8.264 12.554 18.862 1.00 64.88 101 ILE A CA 1
ATOM 726 C C . ILE A 1 101 ? 6.988 11.822 19.271 1.00 64.88 101 ILE A C 1
ATOM 728 O O . ILE A 1 101 ? 5.920 12.429 19.288 1.00 64.88 101 ILE A O 1
ATOM 732 N N . GLU A 1 102 ? 7.087 10.556 19.679 1.00 69.12 102 GLU A N 1
ATOM 733 C CA . GLU A 1 102 ? 5.937 9.816 20.198 1.00 69.12 102 GLU A CA 1
ATOM 734 C C . GLU A 1 102 ? 5.242 10.560 21.345 1.00 69.12 102 GLU A C 1
ATOM 736 O O . GLU A 1 102 ? 4.018 10.678 21.371 1.00 69.12 102 GLU A O 1
ATOM 741 N N . LYS A 1 103 ? 6.037 11.160 22.238 1.00 74.06 103 LYS A N 1
ATOM 742 C CA . LYS A 1 103 ? 5.537 11.934 23.379 1.00 74.06 103 LYS A CA 1
ATOM 743 C C . LYS A 1 103 ? 4.899 13.266 22.967 1.00 74.06 103 LYS A C 1
ATOM 745 O O . LYS A 1 103 ? 4.146 13.832 23.751 1.00 74.06 103 LYS A O 1
ATOM 750 N N . LEU A 1 104 ? 5.188 13.770 21.763 1.00 72.31 104 LEU A N 1
ATOM 751 C CA . LEU A 1 104 ? 4.633 15.025 21.239 1.00 72.31 104 LEU A CA 1
ATOM 752 C C . LEU A 1 104 ? 3.262 14.835 20.574 1.00 72.31 104 LEU A C 1
ATOM 754 O O . LEU A 1 104 ? 2.478 15.780 20.519 1.00 72.31 104 LEU A O 1
ATOM 758 N N . ILE A 1 105 ? 2.964 13.630 20.082 1.00 79.69 105 ILE A N 1
ATOM 759 C CA . ILE A 1 105 ? 1.694 13.290 19.418 1.00 79.69 105 ILE A CA 1
ATOM 760 C C . ILE A 1 105 ? 1.124 11.959 19.944 1.00 79.69 105 ILE A C 1
ATOM 762 O O . ILE A 1 105 ? 0.883 11.036 19.161 1.00 79.69 105 ILE A O 1
ATOM 766 N N . PRO A 1 106 ? 0.873 11.835 21.263 1.00 85.44 106 PRO A N 1
ATOM 767 C CA . PRO A 1 106 ? 0.490 10.566 21.878 1.00 85.44 106 PRO A CA 1
ATOM 768 C C . PRO A 1 106 ? -0.796 9.993 21.274 1.00 85.44 106 PRO A C 1
ATOM 770 O O . PRO A 1 106 ? -0.827 8.819 20.927 1.00 85.44 106 PRO A O 1
ATOM 773 N N . GLY A 1 107 ? -1.813 10.822 21.005 1.00 86.69 107 GLY A N 1
ATOM 774 C CA . GLY A 1 107 ? -3.072 10.351 20.420 1.00 86.69 107 GLY A CA 1
ATOM 775 C C . GLY A 1 107 ? -2.931 9.755 19.013 1.00 86.69 107 GLY A C 1
ATOM 776 O O . GLY A 1 107 ? -3.738 8.915 18.618 1.00 86.69 107 GLY A O 1
ATOM 777 N N . TYR A 1 108 ? -1.901 10.149 18.255 1.00 87.00 108 TYR A N 1
ATOM 778 C CA . TYR A 1 108 ? -1.591 9.538 16.960 1.00 87.00 108 TYR A CA 1
ATOM 779 C C . TYR A 1 108 ? -1.059 8.115 17.137 1.00 87.00 108 TYR A C 1
ATOM 781 O O . TYR A 1 108 ? -1.592 7.186 16.532 1.00 87.00 108 TYR A O 1
ATOM 789 N N . PHE A 1 109 ? -0.044 7.937 17.988 1.00 89.75 109 PHE A N 1
ATOM 790 C CA . PHE A 1 109 ? 0.586 6.635 18.216 1.00 89.75 109 PHE A CA 1
ATOM 791 C C . PHE A 1 109 ? -0.300 5.677 19.014 1.00 89.75 109 PHE A C 1
ATOM 793 O O . PHE A 1 109 ? -0.334 4.493 18.699 1.00 89.75 109 PHE A O 1
ATOM 800 N N . GLU A 1 110 ? -1.065 6.178 19.986 1.00 94.00 110 GLU A N 1
ATOM 801 C CA . GLU A 1 110 ? -2.110 5.416 20.681 1.00 94.00 110 GLU A CA 1
ATOM 802 C C . GLU A 1 110 ? -3.124 4.857 19.678 1.00 94.00 110 GLU A C 1
ATOM 804 O O . GLU A 1 110 ? -3.370 3.654 19.661 1.00 94.00 110 GLU A O 1
ATOM 809 N N . GLY A 1 111 ? -3.653 5.707 18.788 1.00 95.62 111 GLY A N 1
ATOM 810 C CA . GLY A 1 111 ? -4.587 5.270 17.751 1.00 95.62 111 GLY A CA 1
ATOM 811 C C . GLY A 1 111 ? -3.963 4.258 16.786 1.00 95.62 111 GLY A C 1
ATOM 812 O O . GLY A 1 111 ? -4.557 3.218 16.519 1.00 95.62 111 GLY A O 1
ATOM 813 N N . LYS A 1 112 ? -2.740 4.521 16.303 1.00 94.69 112 LYS A N 1
ATOM 814 C CA . LYS A 1 112 ? -2.001 3.604 15.418 1.00 94.69 112 LYS A CA 1
ATOM 815 C C . LYS A 1 112 ? -1.816 2.229 16.066 1.00 94.69 112 LYS A C 1
ATOM 817 O O . LYS A 1 112 ? -2.158 1.234 15.441 1.00 94.69 112 LYS A O 1
ATOM 822 N N . ARG A 1 113 ? -1.374 2.164 17.327 1.00 95.50 113 ARG A N 1
ATOM 823 C CA . ARG A 1 113 ? -1.214 0.903 18.077 1.00 95.50 113 ARG A CA 1
ATOM 824 C C . ARG A 1 113 ? -2.527 0.161 18.292 1.00 95.50 113 ARG A C 1
ATOM 826 O O . ARG A 1 113 ? -2.548 -1.061 18.195 1.00 95.50 113 ARG A O 1
ATOM 833 N N . ALA A 1 114 ? -3.613 0.881 18.567 1.00 97.25 114 ALA A N 1
ATOM 834 C CA . ALA A 1 114 ? -4.935 0.277 18.713 1.00 97.25 114 ALA A CA 1
ATOM 835 C C . ALA A 1 114 ? -5.376 -0.404 17.402 1.00 97.25 114 ALA A C 1
ATOM 837 O O . ALA A 1 114 ? -5.774 -1.570 17.395 1.00 97.25 114 ALA A O 1
ATOM 838 N N . ALA A 1 115 ? -5.164 0.268 16.266 1.00 98.06 115 ALA A N 1
ATOM 839 C CA . ALA A 1 115 ? -5.398 -0.318 14.952 1.00 98.06 115 ALA A CA 1
ATOM 840 C C . ALA A 1 115 ? -4.472 -1.514 14.656 1.00 98.06 115 ALA A C 1
ATOM 842 O O .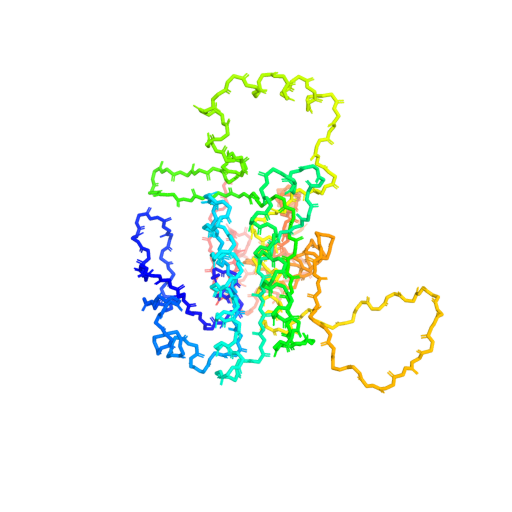 ALA A 1 115 ? -4.951 -2.523 14.149 1.00 98.06 115 ALA A O 1
ATOM 843 N N . GLU A 1 116 ? -3.180 -1.453 15.000 1.00 97.75 116 GLU A N 1
ATOM 844 C CA . GLU A 1 116 ? -2.260 -2.598 14.867 1.00 97.75 116 GLU A CA 1
ATOM 845 C C . GLU A 1 116 ? -2.757 -3.822 15.647 1.00 97.75 116 GLU A C 1
ATOM 847 O O . GLU A 1 116 ? -2.827 -4.923 15.098 1.00 97.75 116 GLU A O 1
ATOM 852 N N . ALA A 1 117 ? -3.175 -3.624 16.901 1.00 97.62 117 ALA A N 1
ATOM 853 C CA . ALA A 1 117 ? -3.737 -4.685 17.730 1.00 97.62 117 ALA A CA 1
ATOM 854 C C . ALA A 1 117 ? -5.022 -5.270 17.121 1.00 97.62 117 ALA A C 1
ATOM 856 O O . ALA A 1 117 ? -5.221 -6.486 17.149 1.00 97.62 117 ALA A O 1
ATOM 857 N N . ALA A 1 118 ? -5.874 -4.432 16.524 1.00 98.19 118 ALA A N 1
ATOM 858 C CA . ALA A 1 118 ? -7.064 -4.895 15.820 1.00 98.19 118 ALA A CA 1
ATOM 859 C C . ALA A 1 118 ? -6.724 -5.720 14.569 1.00 98.19 118 ALA A C 1
ATOM 861 O O . ALA A 1 118 ? -7.378 -6.736 14.336 1.00 98.19 118 ALA A O 1
ATOM 862 N N . VAL A 1 119 ? -5.691 -5.355 13.796 1.00 98.25 119 VAL A N 1
ATOM 863 C CA . VAL A 1 119 ? -5.229 -6.182 12.665 1.00 98.25 119 VAL A CA 1
ATOM 864 C C . VAL A 1 119 ? -4.795 -7.557 13.165 1.00 98.25 119 VAL A C 1
ATOM 866 O O . VAL A 1 119 ? -5.292 -8.561 12.656 1.00 98.25 119 VAL A O 1
ATOM 869 N N . SER A 1 120 ? -3.946 -7.618 14.198 1.00 97.12 120 SER A N 1
ATOM 870 C CA . SER A 1 120 ? -3.520 -8.894 14.788 1.00 97.12 120 SER A CA 1
ATOM 871 C C . SER A 1 120 ? -4.700 -9.725 15.281 1.00 97.12 120 SER A C 1
ATOM 873 O O . SER A 1 120 ? -4.756 -10.920 15.018 1.00 97.12 120 SER A O 1
ATOM 875 N N . LYS A 1 121 ? -5.675 -9.097 15.945 1.00 97.62 121 LYS A N 1
ATOM 876 C CA . LYS A 1 121 ? -6.864 -9.778 16.466 1.00 97.62 121 LYS A CA 1
ATOM 877 C C . LYS A 1 121 ? -7.748 -10.373 15.366 1.00 97.62 121 LYS A C 1
ATOM 879 O O . LYS A 1 121 ? -8.270 -11.468 15.544 1.00 97.62 121 LYS A O 1
ATOM 884 N N . HIS A 1 122 ? -7.986 -9.635 14.283 1.00 97.50 122 HIS A N 1
ATOM 885 C CA . HIS A 1 122 ? -8.986 -10.006 13.276 1.00 97.50 122 HIS A CA 1
ATOM 886 C C . HIS A 1 122 ? -8.419 -10.802 12.098 1.00 97.50 122 HIS A C 1
ATOM 888 O O . HIS A 1 122 ? -9.139 -11.605 11.506 1.00 97.50 122 HIS A O 1
ATOM 894 N N . PHE A 1 123 ? -7.153 -10.581 11.749 1.00 96.69 123 PHE A N 1
ATOM 895 C CA . PHE A 1 123 ? -6.534 -11.190 10.574 1.00 96.69 123 PHE A CA 1
ATOM 896 C C . PHE A 1 123 ? -5.400 -12.150 10.911 1.00 96.69 123 PHE A C 1
ATOM 898 O O . PHE A 1 123 ? -5.097 -12.999 10.079 1.00 96.69 123 PHE A O 1
ATOM 905 N N . GLY A 1 124 ? -4.813 -12.060 12.107 1.00 95.19 124 GLY A N 1
ATOM 906 C CA . GLY A 1 124 ? -3.673 -12.886 12.482 1.00 95.19 124 GLY A CA 1
ATOM 907 C C . GLY A 1 124 ? -2.557 -12.820 11.441 1.00 95.19 124 GLY A C 1
ATOM 908 O O . GLY A 1 124 ? -2.244 -11.736 10.958 1.00 95.19 124 GLY A O 1
ATOM 909 N N . ASP A 1 125 ? -2.018 -13.966 11.039 1.00 92.19 125 ASP A N 1
ATOM 910 C CA . ASP A 1 125 ? -0.996 -14.109 9.988 1.00 92.19 125 ASP A CA 1
ATOM 911 C C . ASP A 1 125 ? -1.409 -13.567 8.605 1.00 92.19 125 ASP A C 1
ATOM 913 O O . ASP A 1 125 ? -0.561 -13.112 7.837 1.00 92.19 125 ASP A O 1
ATOM 917 N N . ARG A 1 126 ? -2.711 -13.510 8.303 1.00 94.81 126 ARG A N 1
ATOM 918 C CA . ARG A 1 126 ? -3.250 -12.872 7.086 1.00 94.81 126 ARG A CA 1
ATOM 919 C C . ARG A 1 126 ? -3.229 -11.339 7.145 1.00 94.81 126 ARG A C 1
ATOM 921 O O . ARG A 1 126 ? -3.568 -10.661 6.170 1.00 94.81 126 ARG A O 1
ATOM 928 N N . GLY A 1 127 ? -2.883 -10.776 8.301 1.00 97.12 127 GLY A N 1
ATOM 929 C CA . GLY A 1 127 ? -2.748 -9.347 8.542 1.00 97.12 127 GLY A CA 1
ATOM 930 C C . GLY A 1 127 ? -1.301 -8.885 8.397 1.00 97.12 127 GLY A C 1
ATOM 931 O O . GLY A 1 127 ? -0.374 -9.523 8.887 1.00 97.12 127 GLY A O 1
ATOM 932 N N . THR A 1 128 ? -1.085 -7.734 7.765 1.00 97.81 128 THR A N 1
ATOM 933 C CA . THR A 1 128 ? 0.229 -7.087 7.667 1.00 97.81 128 THR A CA 1
ATOM 934 C C . THR A 1 128 ? 0.164 -5.658 8.190 1.00 97.81 128 THR A C 1
ATOM 936 O O . THR A 1 128 ? -0.649 -4.849 7.745 1.00 97.81 128 THR A O 1
ATOM 939 N N . VAL A 1 129 ? 1.066 -5.316 9.103 1.00 97.44 129 VAL A N 1
ATOM 940 C CA . VAL A 1 129 ? 1.265 -3.960 9.614 1.00 97.44 129 VAL A CA 1
ATOM 941 C C . VAL A 1 129 ? 2.563 -3.413 9.034 1.00 97.44 129 VAL A C 1
ATOM 943 O O . VAL A 1 129 ? 3.634 -3.953 9.282 1.00 97.44 129 VAL A O 1
ATOM 946 N N . ILE A 1 130 ? 2.494 -2.318 8.282 1.00 95.56 130 ILE A N 1
ATOM 947 C CA . ILE A 1 130 ? 3.672 -1.647 7.722 1.00 95.56 130 ILE A CA 1
ATOM 948 C C . ILE A 1 130 ? 4.006 -0.446 8.604 1.00 95.56 130 ILE A C 1
ATOM 950 O O . ILE A 1 130 ? 3.187 0.460 8.743 1.00 95.56 130 ILE A O 1
ATOM 954 N N . GLN A 1 131 ? 5.206 -0.428 9.185 1.00 93.50 131 GLN A N 1
ATOM 955 C CA . GLN A 1 131 ? 5.703 0.626 10.074 1.00 93.50 131 GLN A CA 1
ATOM 956 C C . GLN A 1 131 ? 6.827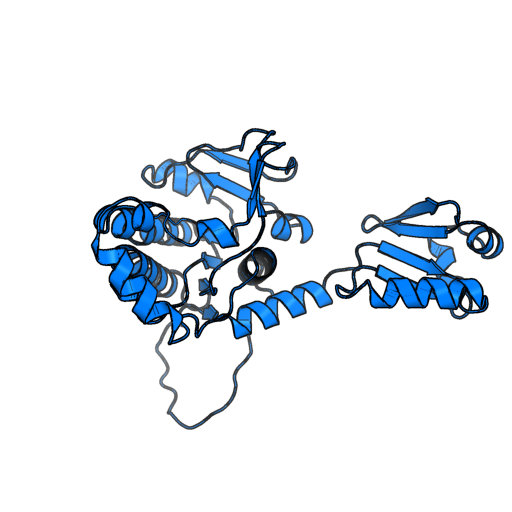 1.403 9.372 1.00 93.50 131 GLN A C 1
ATOM 958 O O . GLN A 1 131 ? 8.011 1.170 9.636 1.00 93.50 131 GLN A O 1
ATOM 963 N N . PRO A 1 132 ? 6.486 2.301 8.429 1.00 88.19 132 PRO A N 1
ATOM 964 C CA . PRO A 1 132 ? 7.484 3.052 7.691 1.00 88.19 132 PRO A CA 1
ATOM 965 C C . PRO A 1 132 ? 8.172 4.095 8.571 1.00 88.19 132 PRO A C 1
ATOM 967 O O . PRO A 1 132 ? 7.627 4.563 9.579 1.00 88.19 132 PRO A O 1
ATOM 970 N N . GLY A 1 133 ? 9.359 4.502 8.117 1.00 80.19 133 GLY A N 1
ATOM 971 C CA . GLY A 1 133 ? 9.974 5.752 8.532 1.00 80.19 133 GLY A CA 1
ATOM 972 C C . GLY A 1 133 ? 9.161 6.960 8.051 1.00 80.19 133 GLY A C 1
ATOM 973 O O . GLY A 1 133 ? 8.052 6.830 7.529 1.00 80.19 133 GLY A O 1
ATOM 974 N N . MET A 1 134 ? 9.711 8.165 8.208 1.00 78.12 134 MET A N 1
ATOM 975 C CA . MET A 1 134 ? 9.072 9.361 7.656 1.00 78.12 134 MET A CA 1
ATOM 976 C C . MET A 1 134 ? 8.883 9.182 6.145 1.00 78.12 134 MET A C 1
ATOM 978 O O . MET A 1 134 ? 9.860 9.007 5.414 1.00 78.12 134 MET A O 1
ATOM 982 N N . VAL A 1 135 ? 7.627 9.203 5.690 1.00 79.62 135 VAL A N 1
ATOM 983 C CA . VAL A 1 135 ? 7.304 8.973 4.280 1.00 79.62 135 VAL A CA 1
ATOM 984 C C . VAL A 1 135 ? 7.547 10.248 3.483 1.00 79.62 135 VAL A C 1
ATOM 986 O O . VAL A 1 135 ? 6.966 11.292 3.780 1.00 79.62 135 VAL A O 1
ATOM 989 N N . TYR A 1 136 ? 8.378 10.159 2.449 1.00 73.62 136 TYR A N 1
ATOM 990 C CA . TYR A 1 136 ? 8.654 11.258 1.526 1.00 73.62 136 TYR A CA 1
ATOM 991 C C . TYR A 1 136 ? 8.250 10.895 0.091 1.00 73.62 136 TYR A C 1
ATOM 993 O O . TYR A 1 136 ? 8.010 9.738 -0.243 1.00 73.62 136 TYR A O 1
ATOM 1001 N N . GLY A 1 137 ? 8.128 11.912 -0.757 1.00 64.00 137 GLY A N 1
ATOM 1002 C CA . GLY A 1 137 ? 7.627 11.799 -2.126 1.00 64.00 137 GLY A CA 1
ATOM 1003 C C . GLY A 1 137 ? 6.918 13.083 -2.539 1.00 64.00 137 GLY A C 1
ATOM 1004 O O . GLY A 1 137 ? 6.928 14.059 -1.795 1.00 64.00 137 GLY A O 1
ATOM 1005 N N . THR A 1 138 ? 6.273 13.105 -3.698 1.00 60.81 138 THR A N 1
ATOM 1006 C CA . THR A 1 138 ? 5.608 14.315 -4.203 1.00 60.81 138 THR A CA 1
ATOM 1007 C C . THR A 1 138 ? 4.093 14.196 -4.068 1.00 60.81 138 THR A C 1
ATOM 1009 O O . THR A 1 138 ? 3.471 13.327 -4.678 1.00 60.81 138 THR A O 1
ATOM 1012 N N . ARG A 1 139 ? 3.468 15.086 -3.288 1.00 55.19 139 ARG A N 1
ATOM 1013 C CA . ARG A 1 139 ? 2.010 15.235 -3.233 1.00 55.19 139 ARG A CA 1
ATOM 1014 C C . ARG A 1 139 ? 1.570 16.280 -4.242 1.00 55.19 139 ARG A C 1
ATOM 1016 O O . ARG A 1 139 ? 1.771 17.470 -4.039 1.00 55.19 139 ARG A O 1
ATOM 1023 N N . HIS A 1 140 ? 0.897 15.854 -5.294 1.00 55.53 140 HIS A N 1
ATOM 1024 C CA . HIS A 1 140 ? 0.216 16.783 -6.188 1.00 55.53 140 HIS A CA 1
ATOM 1025 C C . HIS A 1 140 ? -1.081 17.246 -5.514 1.00 55.53 140 HIS A C 1
ATOM 1027 O O . HIS A 1 140 ? -1.883 16.423 -5.073 1.00 55.53 140 HIS A O 1
ATOM 1033 N N . VAL A 1 141 ? -1.245 18.559 -5.343 1.00 48.12 141 VAL A N 1
ATOM 1034 C CA . VAL A 1 141 ? -2.470 19.176 -4.794 1.00 48.12 141 VAL A CA 1
ATOM 1035 C C . VAL A 1 141 ? -3.241 19.958 -5.857 1.00 48.12 141 VAL A C 1
ATOM 1037 O O . VAL A 1 141 ? -4.398 20.296 -5.637 1.00 48.12 141 VAL A O 1
ATOM 1040 N N . SER A 1 142 ? -2.624 20.213 -7.014 1.00 44.09 142 SER A N 1
ATOM 1041 C CA . SER A 1 142 ? -3.259 20.660 -8.257 1.00 44.09 142 SER A CA 1
ATOM 1042 C C . SER A 1 142 ? -2.307 20.426 -9.446 1.00 44.09 142 SER A C 1
ATOM 1044 O O . SER A 1 142 ? -1.165 20.002 -9.251 1.00 44.09 142 SER A O 1
ATOM 1046 N N . LYS A 1 143 ? -2.740 20.755 -10.675 1.00 49.44 143 LYS A N 1
ATOM 1047 C CA . LYS A 1 143 ? -1.969 20.563 -11.919 1.00 49.44 143 LYS A CA 1
ATOM 1048 C C . LYS A 1 143 ? -0.664 21.370 -11.919 1.00 49.44 143 LYS A C 1
ATOM 1050 O O . LYS A 1 143 ? 0.280 21.007 -12.609 1.00 49.44 143 LYS A O 1
ATOM 1055 N N . HIS A 1 144 ? -0.618 22.441 -11.126 1.00 40.66 144 HIS A N 1
ATOM 1056 C CA . HIS A 1 144 ? 0.497 23.387 -11.054 1.00 40.66 144 HIS A CA 1
ATOM 1057 C C . HIS A 1 144 ? 1.173 23.427 -9.679 1.00 40.66 144 HIS A C 1
ATOM 1059 O O . HIS A 1 144 ? 2.161 24.133 -9.513 1.00 40.66 144 HIS A O 1
ATOM 1065 N N . VAL A 1 145 ? 0.658 22.689 -8.689 1.00 44.47 145 VAL A N 1
ATOM 1066 C CA . VAL A 1 145 ? 1.189 22.711 -7.323 1.00 44.47 145 VAL A CA 1
ATOM 1067 C C . VAL A 1 145 ? 1.477 21.288 -6.860 1.00 44.47 145 VAL A C 1
ATOM 1069 O O . VAL A 1 145 ? 0.578 20.488 -6.584 1.00 44.47 145 VAL A O 1
ATOM 1072 N N . SER A 1 146 ? 2.767 20.991 -6.751 1.00 42.00 146 SER A N 1
ATOM 1073 C CA . SER A 1 146 ? 3.303 19.779 -6.146 1.00 42.00 146 SER A CA 1
ATOM 1074 C C . SER A 1 146 ? 3.996 20.132 -4.837 1.00 42.00 146 SER A C 1
ATOM 1076 O O . SER A 1 146 ? 4.933 20.926 -4.829 1.00 42.00 146 SER A O 1
ATOM 1078 N N . ILE A 1 147 ? 3.554 19.534 -3.737 1.00 47.03 147 ILE A N 1
ATOM 1079 C CA . ILE A 1 147 ? 4.175 19.702 -2.432 1.00 47.03 147 ILE A CA 1
ATOM 1080 C C . ILE A 1 147 ? 5.030 18.465 -2.135 1.00 47.03 147 ILE A C 1
ATOM 1082 O O . ILE A 1 147 ? 4.475 17.368 -2.021 1.00 47.03 147 ILE A O 1
ATOM 1086 N N . PRO A 1 148 ? 6.360 18.586 -1.998 1.00 43.16 148 PRO A N 1
ATOM 1087 C CA . PRO A 1 148 ? 7.178 17.482 -1.516 1.00 43.16 148 PRO A CA 1
ATOM 1088 C C . PRO A 1 148 ? 6.741 17.114 -0.087 1.00 43.16 148 PRO A C 1
ATOM 1090 O O . PRO A 1 148 ? 6.781 17.930 0.832 1.00 43.16 148 PRO A O 1
ATOM 1093 N N . LEU A 1 149 ? 6.313 15.869 0.109 1.00 50.31 149 LEU A N 1
ATOM 1094 C CA . LEU A 1 149 ? 5.872 15.293 1.383 1.00 50.31 149 LEU A CA 1
ATOM 1095 C C . LEU A 1 149 ? 6.953 15.373 2.469 1.00 50.31 149 LEU A C 1
ATOM 1097 O O . LEU A 1 149 ? 6.611 15.455 3.645 1.00 50.31 149 LEU A O 1
ATOM 1101 N N . GLY A 1 150 ? 8.233 15.464 2.085 1.00 43.22 150 GLY A N 1
ATOM 1102 C CA . GLY A 1 150 ? 9.339 15.714 3.013 1.00 43.22 150 GLY A CA 1
ATOM 1103 C C . GLY A 1 150 ? 9.262 17.061 3.749 1.00 43.22 150 GLY A C 1
ATOM 1104 O O . GLY A 1 150 ? 9.890 17.204 4.790 1.00 43.22 150 GLY A O 1
ATOM 1105 N N . ILE A 1 151 ? 8.470 18.026 3.260 1.00 38.69 151 ILE A N 1
ATOM 1106 C CA . ILE A 1 151 ? 8.287 19.350 3.887 1.00 38.69 151 ILE A CA 1
ATOM 1107 C C . ILE A 1 151 ? 7.007 19.406 4.750 1.00 38.69 151 ILE A C 1
ATOM 1109 O O . ILE A 1 151 ? 6.912 20.214 5.667 1.00 38.69 151 ILE A O 1
ATOM 1113 N N . ILE A 1 152 ? 6.033 18.515 4.516 1.00 40.75 152 ILE A N 1
ATOM 1114 C CA . ILE A 1 152 ? 4.719 18.501 5.201 1.00 40.75 152 ILE A CA 1
ATOM 1115 C C . ILE A 1 152 ? 4.624 17.476 6.350 1.00 40.75 152 ILE A C 1
ATOM 1117 O O . ILE A 1 152 ? 3.648 17.474 7.096 1.00 40.75 152 ILE A O 1
ATOM 1121 N N . GLY A 1 153 ? 5.638 16.627 6.543 1.00 43.84 153 GLY A N 1
ATOM 1122 C CA . GLY A 1 153 ? 5.708 15.695 7.680 1.00 43.84 153 GLY A CA 1
ATOM 1123 C C . GLY A 1 153 ? 5.931 16.367 9.043 1.00 43.84 153 GLY A C 1
ATOM 1124 O O . GLY A 1 153 ? 5.698 15.745 10.077 1.00 43.84 153 GLY A O 1
ATOM 1125 N N . TRP A 1 154 ? 6.338 17.639 9.062 1.00 42.56 154 TRP A N 1
ATOM 1126 C CA . TRP A 1 154 ? 6.269 18.461 10.265 1.00 42.56 154 TRP A CA 1
ATOM 1127 C C . TRP A 1 154 ? 4.872 19.073 10.374 1.00 42.56 154 TRP A C 1
ATOM 1129 O O . TRP A 1 154 ? 4.439 19.756 9.441 1.00 42.56 154 TRP A O 1
ATOM 1139 N N . PRO A 1 155 ? 4.156 18.892 11.496 1.00 37.94 155 PRO A N 1
ATOM 1140 C CA . PRO A 1 155 ? 2.917 19.613 11.726 1.00 37.94 155 PRO A CA 1
ATOM 1141 C C . PRO A 1 155 ? 3.229 21.113 11.694 1.00 37.94 155 PRO A C 1
ATOM 1143 O O . PRO A 1 155 ? 3.811 21.651 12.632 1.00 37.94 155 PRO A O 1
ATOM 1146 N N . MET A 1 156 ? 2.852 21.813 10.619 1.00 39.00 156 MET A N 1
ATOM 1147 C CA . MET A 1 156 ? 3.031 23.269 10.539 1.00 39.00 156 MET A CA 1
ATOM 1148 C C . MET A 1 156 ? 2.310 23.995 11.689 1.00 39.00 156 MET A C 1
ATOM 1150 O O . MET A 1 156 ? 2.700 25.097 12.055 1.00 39.00 156 MET A O 1
ATOM 1154 N N . SER A 1 157 ? 1.327 23.358 12.335 1.00 42.50 157 SER A N 1
ATOM 1155 C CA . SER A 1 157 ? 0.698 23.853 13.565 1.00 42.50 157 SER A CA 1
ATOM 1156 C C . SER A 1 157 ? 1.663 24.000 14.750 1.00 42.50 157 SER A C 1
ATOM 1158 O O . SER A 1 157 ? 1.383 24.793 15.641 1.00 42.50 157 SER A O 1
ATOM 1160 N N . ILE A 1 158 ? 2.799 23.290 14.769 1.00 43.03 158 ILE A N 1
ATOM 1161 C CA . ILE A 1 158 ? 3.818 23.406 15.827 1.00 43.03 158 ILE A CA 1
ATOM 1162 C C . ILE A 1 158 ? 4.653 24.682 15.659 1.00 43.03 158 ILE A C 1
ATOM 1164 O O . ILE A 1 158 ? 5.077 25.262 16.651 1.00 43.03 158 ILE A O 1
ATOM 1168 N N . PHE A 1 159 ? 4.856 25.178 14.434 1.00 43.59 159 PHE A N 1
ATOM 1169 C CA . PHE A 1 159 ? 5.643 26.398 14.214 1.00 43.59 159 PHE A CA 1
ATOM 1170 C C . PHE A 1 159 ? 4.875 27.695 14.501 1.00 43.59 159 PHE A C 1
ATOM 1172 O O . PHE A 1 159 ? 5.500 28.708 14.807 1.00 43.59 159 PHE A O 1
ATOM 1179 N N . PHE A 1 160 ? 3.541 27.684 14.417 1.00 40.75 160 PHE A N 1
ATOM 1180 C CA . PHE A 1 160 ? 2.745 28.917 14.440 1.00 40.75 160 PHE A CA 1
ATOM 1181 C C . PHE A 1 160 ? 2.093 29.258 15.784 1.00 40.75 160 PHE A C 1
ATOM 1183 O O . PHE A 1 160 ? 1.506 30.333 15.902 1.00 40.75 160 PHE A O 1
ATOM 1190 N N . GLN A 1 161 ? 2.202 28.411 16.813 1.00 41.66 161 GLN A N 1
ATOM 1191 C CA . GLN A 1 161 ? 1.602 28.702 18.118 1.00 41.66 161 GLN A CA 1
ATOM 1192 C C . GLN A 1 161 ? 2.589 28.501 19.277 1.00 41.66 161 GLN A C 1
ATOM 1194 O O . GLN A 1 161 ? 2.854 27.391 19.728 1.00 41.66 161 GLN A O 1
ATOM 1199 N N . SER A 1 162 ? 3.034 29.648 19.804 1.00 39.41 162 SER A N 1
ATOM 1200 C CA . SER A 1 162 ? 3.730 29.906 21.074 1.00 39.41 162 SER A CA 1
ATOM 1201 C C . SER A 1 162 ? 5.270 29.838 21.118 1.00 39.41 162 SER A C 1
ATOM 1203 O O . SER A 1 162 ? 5.953 29.080 20.434 1.00 39.41 162 SER A O 1
ATOM 1205 N N . SER A 1 163 ? 5.807 30.680 22.006 1.00 45.50 163 SER A N 1
ATOM 1206 C CA . SER A 1 163 ? 7.221 30.982 22.275 1.00 45.50 163 SER A CA 1
ATOM 1207 C C . SER A 1 163 ? 8.163 29.820 22.705 1.00 45.50 163 SER A C 1
ATOM 1209 O O . SER A 1 163 ? 9.369 29.963 22.489 1.00 45.50 163 SER A O 1
ATOM 1211 N N . PRO A 1 164 ? 7.733 28.658 23.261 1.00 43.44 164 PRO A N 1
ATOM 1212 C CA . PRO A 1 164 ? 8.678 27.655 23.778 1.00 43.44 164 PRO A CA 1
ATOM 1213 C C . PRO A 1 164 ? 9.395 26.820 22.698 1.00 43.44 164 PRO A C 1
ATOM 1215 O O . PRO A 1 164 ? 10.378 26.142 22.997 1.00 43.44 164 PRO A O 1
ATOM 1218 N N . VAL A 1 165 ? 8.990 26.909 21.425 1.00 46.31 165 VAL A N 1
ATOM 1219 C CA . VAL A 1 165 ? 9.612 26.170 20.303 1.00 46.31 165 VAL A CA 1
ATOM 1220 C C . VAL A 1 165 ? 11.066 26.598 20.052 1.00 46.31 165 VAL A C 1
ATOM 1222 O O . VAL A 1 165 ? 11.891 25.788 19.631 1.00 46.31 165 VAL A O 1
ATOM 1225 N N . ARG A 1 166 ? 11.428 27.848 20.379 1.00 41.38 166 ARG A N 1
ATOM 1226 C CA . ARG A 1 166 ? 12.796 28.371 20.200 1.00 41.38 166 ARG A CA 1
ATOM 1227 C C . ARG A 1 166 ? 13.825 27.665 21.095 1.00 41.38 166 ARG A C 1
ATOM 1229 O O . ARG A 1 166 ? 14.958 27.454 20.671 1.00 41.38 166 ARG A O 1
ATOM 1236 N N . GLY A 1 167 ? 13.424 27.257 22.302 1.00 45.88 167 GLY A N 1
ATOM 1237 C CA . GLY A 1 167 ? 14.281 26.493 23.218 1.00 45.88 167 GLY A CA 1
ATOM 1238 C C . GLY A 1 167 ? 14.477 25.045 22.765 1.00 45.88 167 GLY A C 1
ATOM 1239 O O . GLY A 1 167 ? 15.581 24.507 22.862 1.00 45.88 167 GLY A O 1
ATOM 1240 N N . LEU A 1 168 ? 13.424 24.453 22.194 1.00 45.25 168 LEU A N 1
ATOM 1241 C CA . LEU A 1 168 ? 13.446 23.097 21.656 1.00 45.25 168 LEU A CA 1
ATOM 1242 C C . LEU A 1 168 ? 14.308 23.017 20.383 1.00 45.25 168 LEU A C 1
ATOM 1244 O O . LEU A 1 168 ? 15.119 22.112 20.243 1.00 45.25 168 LEU A O 1
ATOM 1248 N N . ALA A 1 169 ? 14.231 24.004 19.487 1.00 42.94 169 ALA A N 1
ATOM 1249 C CA . ALA A 1 169 ? 15.042 24.041 18.266 1.00 42.94 169 ALA A CA 1
ATOM 1250 C C . ALA A 1 169 ? 16.563 24.026 18.546 1.00 42.94 169 ALA A C 1
ATOM 1252 O O . ALA A 1 169 ? 17.307 23.303 17.882 1.00 42.94 169 ALA A O 1
ATOM 1253 N N . ASN A 1 170 ? 17.021 24.748 19.578 1.00 40.69 170 ASN A N 1
ATOM 1254 C CA . ASN A 1 170 ? 18.439 24.786 19.961 1.00 40.69 170 ASN A CA 1
ATOM 1255 C C . ASN A 1 170 ? 18.927 23.508 20.666 1.00 40.69 170 ASN A C 1
ATOM 1257 O O . ASN A 1 170 ? 20.125 23.228 20.659 1.00 40.69 170 ASN A O 1
ATOM 1261 N N . THR A 1 171 ? 18.025 22.714 21.250 1.00 41.38 171 THR A N 1
ATOM 1262 C CA . THR A 1 171 ? 18.357 21.406 21.845 1.00 41.38 171 THR A CA 1
ATOM 1263 C C . THR A 1 171 ? 18.286 20.270 20.820 1.00 41.38 171 THR A C 1
ATOM 1265 O O . THR A 1 171 ? 19.130 19.376 20.843 1.00 41.38 171 THR A O 1
ATOM 1268 N N . LEU A 1 172 ? 17.350 20.336 19.869 1.00 45.41 172 LEU A N 1
ATOM 1269 C CA . LEU A 1 172 ? 17.164 19.352 18.795 1.00 45.41 172 LEU A CA 1
ATOM 1270 C C . LEU A 1 172 ? 18.240 19.437 17.695 1.00 45.41 172 LEU A C 1
ATOM 1272 O O . LEU A 1 172 ? 18.542 18.434 17.057 1.00 45.41 172 LEU A O 1
ATOM 1276 N N . GLY A 1 173 ? 18.846 20.611 17.481 1.00 41.84 173 GLY A N 1
ATOM 1277 C CA . GLY A 1 173 ? 19.886 20.811 16.462 1.00 41.84 173 GLY A CA 1
ATOM 1278 C C . GLY A 1 173 ? 21.240 20.154 16.770 1.00 41.84 173 GLY A C 1
ATOM 1279 O O . GLY A 1 173 ? 22.077 20.056 15.877 1.00 41.84 173 GLY A O 1
ATOM 1280 N N . ARG A 1 174 ? 21.474 19.701 18.013 1.00 38.50 174 ARG A N 1
ATOM 1281 C CA . ARG A 1 174 ? 22.756 19.113 18.452 1.00 38.50 174 ARG A CA 1
ATOM 1282 C C . ARG A 1 174 ? 22.748 17.591 18.629 1.00 38.50 174 ARG A C 1
ATOM 1284 O O . ARG A 1 174 ? 23.822 17.005 18.681 1.00 38.50 174 ARG A O 1
ATOM 1291 N N . TRP A 1 175 ? 21.581 16.949 18.682 1.00 39.47 175 TRP A N 1
ATOM 1292 C CA . TRP A 1 175 ? 21.454 15.505 18.910 1.00 39.47 175 TRP A CA 1
ATOM 1293 C C . TRP A 1 175 ? 20.413 14.926 17.946 1.00 39.47 175 TRP A C 1
ATOM 1295 O O . TRP A 1 175 ? 19.212 15.073 18.158 1.00 39.47 175 TRP A O 1
ATOM 1305 N N . GLY A 1 176 ? 20.892 14.329 16.850 1.00 43.53 176 GLY A N 1
ATOM 1306 C CA . GLY A 1 176 ? 20.100 13.869 15.706 1.00 43.53 176 GLY A CA 1
ATOM 1307 C C . GLY A 1 176 ? 18.825 13.110 16.079 1.00 43.53 176 GLY A C 1
ATOM 1308 O O . GLY A 1 176 ? 18.866 12.037 16.674 1.00 43.53 176 GLY A O 1
ATOM 1309 N N . LEU A 1 177 ? 17.680 13.667 15.684 1.00 42.59 177 LEU A N 1
ATOM 1310 C CA . LEU A 1 177 ? 16.356 13.177 16.070 1.00 42.59 177 LEU A CA 1
ATOM 1311 C C . LEU A 1 177 ? 15.753 12.091 15.164 1.00 42.59 177 LEU A C 1
ATOM 1313 O O . LEU A 1 177 ? 14.548 11.858 15.222 1.00 42.59 177 LEU A O 1
ATOM 1317 N N . LEU A 1 178 ? 16.535 11.429 14.314 1.00 50.69 178 LEU A N 1
ATOM 1318 C CA . LEU A 1 178 ? 16.013 10.461 13.342 1.00 50.69 178 LEU A CA 1
ATOM 1319 C C . LEU A 1 178 ? 16.861 9.186 13.340 1.00 50.69 178 LEU A C 1
ATOM 1321 O O . LEU A 1 178 ? 17.736 9.017 12.499 1.00 50.69 178 LEU A O 1
ATOM 1325 N N . LEU A 1 179 ? 16.594 8.276 14.284 1.00 53.09 179 LEU A N 1
ATOM 1326 C CA . LEU A 1 179 ? 17.199 6.933 14.288 1.00 53.09 179 LEU A CA 1
ATOM 1327 C C . LEU A 1 179 ? 16.546 5.976 13.273 1.00 53.09 179 LEU A C 1
ATOM 1329 O O . LEU A 1 179 ? 17.107 4.928 12.974 1.00 53.09 179 LEU A O 1
ATOM 1333 N N . VAL A 1 180 ? 15.380 6.330 12.719 1.00 57.03 180 VAL A N 1
ATOM 1334 C CA . VAL A 1 180 ? 14.701 5.549 11.674 1.00 57.03 180 VAL A CA 1
ATOM 1335 C C . VAL A 1 180 ? 14.843 6.281 10.337 1.00 57.03 180 VAL A C 1
ATOM 1337 O O . VAL A 1 180 ? 14.431 7.443 10.245 1.00 57.03 180 VAL A O 1
ATOM 1340 N N . PRO A 1 181 ? 15.400 5.640 9.294 1.00 68.00 181 PRO A N 1
ATOM 1341 C CA . PRO A 1 181 ? 15.577 6.277 7.998 1.00 68.00 181 PRO A CA 1
ATOM 1342 C C . PRO A 1 181 ? 14.221 6.542 7.327 1.00 68.00 181 PRO A C 1
ATOM 1344 O O . PRO A 1 181 ? 13.279 5.767 7.511 1.00 68.00 181 PRO A O 1
ATOM 1347 N N . PRO A 1 182 ? 14.100 7.614 6.528 1.00 74.75 182 PRO A N 1
ATOM 1348 C CA . PRO A 1 182 ? 12.880 7.897 5.783 1.00 74.75 182 PRO A CA 1
ATOM 1349 C C . PRO A 1 182 ? 12.586 6.791 4.755 1.00 74.75 182 PRO A C 1
ATOM 1351 O O . PRO A 1 182 ? 13.504 6.161 4.224 1.00 74.75 182 PRO A O 1
ATOM 1354 N N . SER A 1 183 ? 11.303 6.569 4.466 1.00 76.94 183 SER A N 1
ATOM 1355 C CA . SER A 1 183 ? 10.827 5.592 3.473 1.00 76.94 183 SER A CA 1
ATOM 1356 C C . SER A 1 183 ? 10.201 6.326 2.291 1.00 76.94 183 SER A C 1
ATOM 1358 O O . SER A 1 183 ? 9.451 7.283 2.493 1.00 76.94 183 SER A O 1
ATOM 1360 N N . SER A 1 184 ? 10.488 5.919 1.055 1.00 85.44 184 SER A N 1
ATOM 1361 C CA . SER A 1 184 ? 9.817 6.543 -0.094 1.00 85.44 184 SER A CA 1
ATOM 1362 C C . SER A 1 184 ? 8.358 6.085 -0.174 1.00 85.44 184 SER A C 1
ATOM 1364 O O . SER A 1 184 ? 8.008 4.972 0.229 1.00 85.44 184 SER A O 1
ATOM 1366 N N . VAL A 1 185 ? 7.474 6.937 -0.697 1.00 84.81 185 VAL A N 1
ATOM 1367 C CA . VAL A 1 185 ? 6.068 6.564 -0.912 1.00 84.81 185 VAL A CA 1
ATOM 1368 C C . VAL A 1 185 ? 5.943 5.385 -1.882 1.00 84.81 185 VAL A C 1
ATOM 1370 O O . VAL A 1 185 ? 5.036 4.565 -1.739 1.00 84.81 185 VAL A O 1
ATOM 1373 N N . GLU A 1 186 ? 6.872 5.258 -2.831 1.00 85.56 186 GLU A N 1
ATOM 1374 C CA . GLU A 1 186 ? 6.967 4.132 -3.755 1.00 85.56 186 GLU A CA 1
ATOM 1375 C C . GLU A 1 186 ? 7.307 2.819 -3.033 1.00 85.56 186 GLU A C 1
ATOM 1377 O O . GLU A 1 186 ? 6.620 1.825 -3.257 1.00 85.56 186 GLU A O 1
ATOM 1382 N N . GLU A 1 187 ? 8.291 2.811 -2.126 1.00 88.62 187 GLU A N 1
ATOM 1383 C CA . GLU A 1 187 ? 8.659 1.624 -1.332 1.00 88.62 187 GLU A CA 1
ATOM 1384 C C . GLU A 1 187 ? 7.489 1.128 -0.476 1.00 88.62 187 GLU A C 1
ATOM 1386 O O . GLU A 1 187 ? 7.161 -0.063 -0.472 1.00 88.62 187 GLU A O 1
ATOM 1391 N N . VAL A 1 188 ? 6.821 2.053 0.223 1.00 92.50 188 VAL A N 1
ATOM 1392 C CA . VAL A 1 188 ? 5.664 1.733 1.069 1.00 92.50 188 VAL A CA 1
ATOM 1393 C C . VAL A 1 188 ? 4.513 1.200 0.219 1.00 92.50 188 VAL A C 1
ATOM 1395 O O . VAL A 1 188 ? 3.900 0.194 0.577 1.00 92.50 188 VAL A O 1
ATOM 1398 N N . ALA A 1 189 ? 4.235 1.826 -0.928 1.00 93.00 189 ALA A N 1
ATOM 1399 C CA . ALA A 1 189 ? 3.173 1.389 -1.827 1.00 93.00 189 ALA A CA 1
ATOM 1400 C C . ALA A 1 189 ? 3.447 0.000 -2.423 1.00 93.00 189 ALA A C 1
ATOM 1402 O O . ALA A 1 189 ? 2.547 -0.839 -2.418 1.00 93.00 189 ALA A O 1
ATOM 1403 N N . SER A 1 190 ? 4.661 -0.257 -2.915 1.00 91.75 190 SER A N 1
ATOM 1404 C CA . SER A 1 190 ? 5.046 -1.561 -3.471 1.00 91.75 190 SER A CA 1
ATOM 1405 C C . SER A 1 190 ? 4.965 -2.664 -2.420 1.00 91.75 190 SER A C 1
ATOM 1407 O O . SER A 1 190 ? 4.415 -3.729 -2.695 1.00 91.75 190 SER A O 1
ATOM 1409 N N . THR A 1 191 ? 5.425 -2.386 -1.198 1.00 95.12 191 THR A N 1
ATOM 1410 C CA . THR A 1 191 ? 5.337 -3.327 -0.072 1.00 95.12 191 THR A CA 1
ATOM 1411 C C . THR A 1 191 ? 3.886 -3.626 0.296 1.00 95.12 191 THR A C 1
ATOM 1413 O O . THR A 1 191 ? 3.514 -4.790 0.425 1.00 95.12 191 THR A O 1
ATOM 1416 N N . ALA A 1 192 ? 3.041 -2.596 0.399 1.00 96.88 192 ALA A N 1
ATOM 1417 C CA . ALA A 1 192 ? 1.629 -2.764 0.728 1.00 96.88 192 ALA A CA 1
ATOM 1418 C C . ALA A 1 192 ? 0.879 -3.597 -0.316 1.00 96.88 192 ALA A C 1
ATOM 1420 O O . ALA A 1 192 ? 0.088 -4.467 0.035 1.00 96.88 192 ALA A O 1
ATOM 1421 N N . VAL A 1 193 ? 1.155 -3.360 -1.600 1.00 95.94 193 VAL A N 1
ATOM 1422 C CA . VAL A 1 193 ? 0.554 -4.136 -2.687 1.00 95.94 193 VAL A CA 1
ATOM 1423 C C . VAL A 1 193 ? 1.064 -5.573 -2.685 1.00 95.94 193 VAL A C 1
ATOM 1425 O O . VAL A 1 193 ? 0.268 -6.488 -2.853 1.00 95.94 193 VAL A O 1
ATOM 1428 N N . ALA A 1 194 ? 2.357 -5.799 -2.466 1.00 93.12 194 ALA A N 1
ATOM 1429 C CA . ALA A 1 194 ? 2.887 -7.154 -2.407 1.00 93.12 194 ALA A CA 1
ATOM 1430 C C . ALA A 1 194 ? 2.314 -7.965 -1.234 1.00 93.12 194 ALA A C 1
ATOM 1432 O O . ALA A 1 194 ? 2.002 -9.140 -1.404 1.00 93.12 194 ALA A O 1
ATOM 1433 N N . ALA A 1 195 ? 2.123 -7.334 -0.071 1.00 94.75 195 ALA A N 1
ATOM 1434 C CA . ALA A 1 195 ? 1.445 -7.950 1.066 1.00 94.75 195 ALA A CA 1
ATOM 1435 C C . ALA A 1 195 ? -0.026 -8.271 0.744 1.00 94.75 195 ALA A C 1
ATOM 1437 O O . ALA A 1 195 ? -0.480 -9.387 0.980 1.00 94.75 195 ALA A O 1
ATOM 1438 N N . ALA A 1 196 ? -0.750 -7.334 0.123 1.00 96.06 196 ALA A N 1
ATOM 1439 C CA . ALA A 1 196 ? -2.143 -7.536 -0.281 1.00 96.06 196 ALA A CA 1
ATOM 1440 C C . ALA A 1 196 ? -2.316 -8.649 -1.332 1.00 96.06 196 ALA A C 1
ATOM 1442 O O . ALA A 1 196 ? -3.326 -9.342 -1.324 1.00 96.06 196 ALA A O 1
ATOM 1443 N N . LEU A 1 197 ? -1.329 -8.846 -2.209 1.00 93.19 197 LEU A N 1
ATOM 1444 C CA . LEU A 1 197 ? -1.314 -9.919 -3.210 1.00 93.19 197 LEU A CA 1
ATOM 1445 C C . LEU A 1 197 ? -0.733 -11.242 -2.679 1.00 93.19 197 LEU A C 1
ATOM 1447 O O . LEU A 1 197 ? -0.605 -12.194 -3.441 1.00 93.19 197 LEU A O 1
ATOM 1451 N N . GLY A 1 198 ? -0.322 -11.301 -1.407 1.00 88.75 198 GLY A N 1
ATOM 1452 C CA . GLY A 1 198 ? 0.275 -12.496 -0.806 1.00 88.75 198 GLY A CA 1
ATOM 1453 C C . GLY A 1 198 ? 1.672 -12.852 -1.328 1.00 88.75 198 GLY A C 1
ATOM 1454 O O . GLY A 1 198 ? 2.180 -13.921 -1.015 1.00 88.75 198 GLY A O 1
ATOM 1455 N N . THR A 1 199 ? 2.335 -11.979 -2.091 1.00 75.94 199 THR A N 1
ATOM 1456 C CA . THR A 1 199 ? 3.596 -12.326 -2.769 1.00 75.94 199 THR A CA 1
ATOM 1457 C C . THR A 1 199 ? 4.847 -12.172 -1.903 1.00 75.94 199 THR A C 1
ATOM 1459 O O . THR A 1 199 ? 5.936 -12.366 -2.423 1.00 75.94 199 THR A O 1
ATOM 1462 N N . ASN A 1 200 ? 4.733 -11.779 -0.626 1.00 61.12 200 ASN A N 1
ATOM 1463 C CA . ASN A 1 200 ? 5.884 -11.543 0.269 1.00 61.12 200 ASN A CA 1
ATOM 1464 C C . ASN A 1 200 ? 5.595 -11.811 1.766 1.00 61.12 200 ASN A C 1
ATOM 1466 O O . ASN A 1 200 ? 6.383 -11.400 2.621 1.00 61.12 200 ASN A O 1
ATOM 1470 N N . ALA A 1 201 ? 4.466 -12.450 2.099 1.00 51.06 201 ALA A N 1
ATOM 1471 C CA . ALA A 1 201 ? 4.035 -12.622 3.490 1.00 51.06 201 ALA A CA 1
ATOM 1472 C C . ALA A 1 201 ? 4.646 -13.843 4.209 1.00 51.06 201 ALA A C 1
ATOM 1474 O O . ALA A 1 201 ? 4.498 -13.934 5.422 1.00 51.06 201 ALA A O 1
ATOM 1475 N N . GLU A 1 202 ? 5.399 -14.723 3.533 1.00 42.03 202 GLU A N 1
ATOM 1476 C CA . GLU A 1 202 ? 6.017 -15.885 4.191 1.00 42.03 202 GLU A CA 1
ATOM 1477 C C . GLU A 1 202 ? 7.514 -16.078 3.887 1.00 42.03 202 GLU A C 1
ATOM 1479 O O . GLU A 1 202 ? 7.978 -15.961 2.755 1.00 42.03 20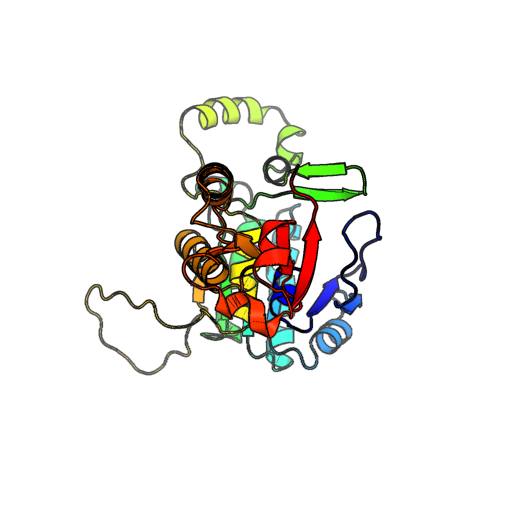2 GLU A O 1
ATOM 1484 N N . ASN A 1 203 ? 8.227 -16.434 4.965 1.00 39.34 203 ASN A N 1
ATOM 1485 C CA . ASN A 1 203 ? 9.583 -16.983 5.082 1.00 39.34 203 ASN A CA 1
ATOM 1486 C C . ASN A 1 203 ? 10.785 -16.029 5.014 1.00 39.34 203 ASN A C 1
ATOM 1488 O O . ASN A 1 203 ? 11.557 -15.968 4.063 1.00 39.34 203 ASN A O 1
ATOM 1492 N N . GLY A 1 204 ? 11.021 -15.379 6.157 1.00 32.19 204 GLY A N 1
ATOM 1493 C CA . GLY A 1 204 ? 12.346 -14.961 6.610 1.00 32.19 204 GLY A CA 1
ATOM 1494 C C . GLY A 1 204 ? 12.541 -15.319 8.081 1.00 32.19 204 GLY A C 1
ATOM 1495 O O . GLY A 1 204 ? 12.754 -14.429 8.898 1.00 32.19 204 GLY A O 1
ATOM 1496 N N . GLY A 1 205 ? 12.410 -16.601 8.432 1.00 29.66 205 GLY A N 1
ATOM 1497 C CA . GLY A 1 205 ? 12.916 -17.090 9.708 1.00 29.66 205 GLY A CA 1
ATOM 1498 C C . GLY A 1 205 ? 14.435 -16.954 9.710 1.00 29.66 205 GLY A C 1
ATOM 1499 O O . GLY A 1 205 ? 15.101 -17.583 8.893 1.00 29.66 205 GLY A O 1
ATOM 1500 N N . ASN A 1 206 ? 14.979 -16.141 10.614 1.00 31.44 206 ASN A N 1
ATOM 1501 C CA . ASN A 1 206 ? 16.351 -16.324 11.057 1.00 31.44 206 ASN A CA 1
ATOM 1502 C C . ASN A 1 206 ? 16.328 -16.821 12.502 1.00 31.44 206 ASN A C 1
ATOM 1504 O O . ASN A 1 206 ? 16.007 -16.094 13.440 1.00 31.44 206 ASN A O 1
ATOM 1508 N N . SER A 1 207 ? 16.636 -18.107 12.614 1.00 38.09 207 SER A N 1
ATOM 1509 C CA . SER A 1 207 ? 17.259 -18.795 13.737 1.00 38.09 207 SER A CA 1
ATOM 1510 C C . SER A 1 207 ? 18.127 -17.895 14.624 1.00 38.09 207 SER A C 1
ATOM 1512 O O . SER A 1 207 ? 19.132 -17.344 14.182 1.00 38.09 207 SER A O 1
ATOM 1514 N N . GLY A 1 208 ? 17.763 -17.838 15.906 1.00 24.62 208 GLY A N 1
ATOM 1515 C CA . GLY A 1 208 ? 18.533 -17.207 16.973 1.00 24.62 208 GLY A CA 1
ATOM 1516 C C . GLY A 1 208 ? 17.955 -17.522 18.356 1.00 24.62 208 GLY A C 1
ATOM 1517 O O . GLY A 1 208 ? 17.276 -16.689 18.935 1.00 24.62 208 GLY A O 1
ATOM 1518 N N . ALA A 1 209 ? 18.262 -18.727 18.848 1.00 27.34 209 ALA A N 1
ATOM 1519 C CA . ALA A 1 209 ? 18.192 -19.205 20.238 1.00 27.34 209 ALA A CA 1
ATOM 1520 C C . ALA A 1 209 ? 16.814 -19.399 20.928 1.00 27.34 209 ALA A C 1
ATOM 1522 O O . ALA A 1 209 ? 16.265 -18.502 21.552 1.00 27.34 209 ALA A O 1
ATOM 1523 N N . GLY A 1 210 ? 16.368 -20.665 20.930 1.00 27.73 210 GLY A N 1
ATOM 1524 C CA . GLY A 1 210 ? 15.933 -21.396 22.133 1.00 27.73 210 GLY A CA 1
ATOM 1525 C C . GLY A 1 210 ? 14.634 -20.980 22.830 1.00 27.73 210 GLY A C 1
ATOM 1526 O O . GLY A 1 210 ? 14.652 -20.171 23.749 1.00 27.73 210 GLY A O 1
ATOM 1527 N N . GLY A 1 211 ? 13.529 -21.662 22.514 1.00 24.31 211 GLY A N 1
ATOM 1528 C CA . GLY A 1 211 ? 12.312 -21.610 23.327 1.00 24.31 211 GLY A CA 1
ATOM 1529 C C . GLY A 1 211 ? 11.200 -22.510 22.794 1.00 24.31 211 GLY A C 1
ATOM 1530 O O . GLY A 1 211 ? 10.631 -22.235 21.747 1.00 24.31 211 GLY A O 1
ATOM 1531 N N . SER A 1 212 ? 10.941 -23.596 23.525 1.00 27.70 212 SER A N 1
ATOM 1532 C CA . SER A 1 212 ? 9.882 -24.604 23.373 1.00 27.70 212 SER A CA 1
ATOM 1533 C C . SER A 1 212 ? 8.608 -24.146 22.646 1.00 27.70 212 SER A C 1
ATOM 1535 O O . SER A 1 212 ? 7.923 -23.223 23.083 1.00 27.70 212 SER A O 1
ATOM 1537 N N . GLN A 1 213 ? 8.243 -24.880 21.593 1.00 33.25 213 GLN A N 1
ATOM 1538 C CA . GLN A 1 213 ? 6.944 -24.786 20.930 1.00 33.25 213 GLN A CA 1
ATOM 1539 C C . GLN A 1 213 ? 5.838 -25.274 21.875 1.00 33.25 213 GLN A C 1
ATOM 1541 O O . GLN A 1 213 ? 5.919 -26.380 22.405 1.00 33.25 213 GLN A O 1
ATOM 1546 N N . ASN A 1 214 ? 4.798 -24.461 22.052 1.00 30.00 214 ASN A N 1
ATOM 1547 C CA . ASN A 1 214 ? 3.506 -24.894 22.572 1.00 30.00 214 ASN A CA 1
ATOM 1548 C C . ASN A 1 214 ? 2.449 -24.575 21.511 1.00 30.00 214 ASN A C 1
ATOM 1550 O O . ASN A 1 214 ? 2.290 -23.425 21.102 1.00 30.00 214 ASN A O 1
ATOM 1554 N N . ALA A 1 215 ? 1.759 -25.614 21.046 1.00 35.22 215 ALA A N 1
ATOM 1555 C CA . ALA A 1 215 ? 0.632 -25.518 20.133 1.00 35.22 215 ALA A CA 1
ATOM 1556 C C . ALA A 1 215 ? -0.537 -24.790 20.822 1.00 35.22 215 ALA A C 1
ATOM 1558 O O . ALA A 1 215 ? -0.959 -25.200 21.902 1.00 35.22 215 ALA A O 1
ATOM 1559 N N . GLY A 1 216 ? -1.048 -23.712 20.209 1.00 32.50 216 GLY A N 1
ATOM 1560 C CA . GLY A 1 216 ? -2.237 -23.003 20.707 1.00 32.50 216 GLY A CA 1
ATOM 1561 C C . GLY A 1 216 ? -2.287 -21.475 20.557 1.00 32.50 216 GLY A C 1
ATOM 1562 O O . GLY A 1 216 ? -3.017 -20.845 21.314 1.00 32.50 216 GLY A O 1
ATOM 1563 N N . GLN A 1 217 ? -1.557 -20.850 19.625 1.00 39.94 217 GLN A N 1
ATOM 1564 C CA . GLN A 1 217 ? -1.739 -19.424 19.307 1.00 39.94 217 GLN A CA 1
ATOM 1565 C C . GLN A 1 217 ? -1.996 -19.245 17.810 1.00 39.94 217 GLN A C 1
ATOM 1567 O O . GLN A 1 217 ? -1.109 -19.470 16.991 1.00 39.94 217 GLN A O 1
ATOM 1572 N N . SER A 1 218 ? -3.218 -18.843 17.453 1.00 46.56 218 SER A N 1
ATOM 1573 C CA . SER A 1 218 ? -3.508 -18.225 16.156 1.00 46.56 218 SER A CA 1
ATOM 1574 C C . SER A 1 218 ? -2.509 -17.084 15.929 1.00 46.56 218 SER A C 1
ATOM 1576 O O . SER A 1 218 ? -2.360 -16.245 16.819 1.00 46.56 218 SER A O 1
ATOM 1578 N N . GLY A 1 219 ? -1.798 -17.084 14.798 1.00 66.94 219 GLY A N 1
ATOM 1579 C CA . GLY A 1 219 ? -0.679 -16.170 14.541 1.00 66.94 219 GLY A CA 1
ATOM 1580 C C . GLY A 1 219 ? -1.043 -14.691 14.716 1.00 66.94 219 GLY A C 1
ATOM 1581 O O . GLY A 1 219 ? -2.189 -14.302 14.523 1.00 66.94 219 GLY A O 1
ATOM 1582 N N . SER A 1 220 ? -0.073 -13.859 15.102 1.00 84.12 220 SER A N 1
ATOM 1583 C CA . SER A 1 220 ? -0.203 -12.391 15.102 1.00 84.12 220 SER A CA 1
ATOM 1584 C C . SER A 1 220 ? 0.028 -11.833 13.694 1.00 84.12 220 SER A C 1
ATOM 1586 O O . SER A 1 220 ? 0.683 -12.478 12.877 1.00 84.12 220 SER A O 1
ATOM 1588 N N . ALA A 1 221 ? -0.430 -10.604 13.437 1.00 88.88 221 ALA A N 1
ATOM 1589 C CA . ALA A 1 221 ? -0.099 -9.888 12.209 1.00 88.88 221 ALA A CA 1
ATOM 1590 C C . ALA A 1 221 ? 1.409 -9.749 12.003 1.00 88.88 221 ALA A C 1
ATOM 1592 O O . ALA A 1 221 ? 2.174 -9.536 12.950 1.00 88.88 221 ALA A O 1
ATOM 1593 N N . VAL A 1 222 ? 1.814 -9.819 10.736 1.00 91.50 222 VAL A N 1
ATOM 1594 C CA . VAL A 1 222 ? 3.193 -9.614 10.302 1.00 91.50 222 VAL A CA 1
ATOM 1595 C C . VAL A 1 222 ? 3.515 -8.123 10.371 1.00 91.50 222 VAL A C 1
ATOM 1597 O O . VAL A 1 222 ? 2.970 -7.326 9.608 1.00 91.50 222 VAL A O 1
ATOM 1600 N N . ALA A 1 223 ? 4.415 -7.733 11.271 1.00 91.38 223 ALA A N 1
ATOM 1601 C CA . ALA A 1 223 ? 4.905 -6.361 11.368 1.00 91.38 223 ALA A CA 1
ATOM 1602 C C . ALA A 1 223 ? 6.153 -6.157 10.490 1.00 91.38 223 ALA A C 1
ATOM 1604 O O . ALA A 1 223 ? 7.166 -6.839 10.646 1.00 91.38 223 ALA A O 1
ATOM 1605 N N . LEU A 1 224 ? 6.091 -5.197 9.567 1.00 90.56 224 LEU A N 1
ATOM 1606 C CA . LEU A 1 224 ? 7.162 -4.853 8.635 1.00 90.56 224 LEU A CA 1
ATOM 1607 C C . LEU A 1 224 ? 7.760 -3.491 8.990 1.00 90.56 224 LEU A C 1
ATOM 1609 O O . LEU A 1 224 ? 7.178 -2.443 8.701 1.00 90.56 224 LEU A O 1
ATOM 1613 N N . GLY A 1 225 ? 8.951 -3.517 9.585 1.00 86.81 225 GLY A N 1
ATOM 1614 C CA . GLY A 1 225 ? 9.779 -2.328 9.782 1.00 86.81 225 GLY A CA 1
ATOM 1615 C C . GLY A 1 225 ? 10.505 -1.888 8.505 1.00 86.81 225 GLY A C 1
ATOM 1616 O O . GLY A 1 225 ? 10.506 -2.580 7.485 1.00 86.81 225 GLY A O 1
ATOM 1617 N N . TRP A 1 226 ? 11.174 -0.737 8.574 1.00 80.88 226 TRP A N 1
ATOM 1618 C CA . TRP A 1 226 ? 11.797 -0.068 7.424 1.00 80.88 226 TRP A CA 1
ATOM 1619 C C . TRP A 1 226 ? 12.796 -0.926 6.619 1.00 80.88 226 TRP A C 1
ATOM 1621 O O . TRP A 1 226 ? 12.800 -0.832 5.393 1.00 80.88 226 TRP A O 1
ATOM 1631 N N . GLU A 1 227 ? 13.609 -1.770 7.268 1.00 83.75 227 GLU A N 1
ATOM 1632 C CA . GLU A 1 227 ? 14.550 -2.705 6.612 1.00 83.75 227 GLU A CA 1
ATOM 1633 C C . GLU A 1 227 ? 13.799 -3.642 5.654 1.00 83.75 227 GLU A C 1
ATOM 1635 O O . GLU A 1 227 ? 14.112 -3.749 4.468 1.00 83.75 227 GLU A O 1
ATOM 1640 N N . ARG A 1 228 ? 12.722 -4.260 6.157 1.00 88.69 228 ARG A N 1
ATOM 1641 C CA . ARG A 1 228 ? 11.884 -5.189 5.389 1.00 88.69 228 ARG A CA 1
ATOM 1642 C C . ARG A 1 228 ? 11.108 -4.486 4.285 1.00 88.69 228 ARG A C 1
ATOM 1644 O O . ARG A 1 228 ? 10.972 -5.060 3.211 1.00 88.69 228 ARG A O 1
ATOM 1651 N N . ILE A 1 229 ? 10.645 -3.255 4.514 1.00 88.19 229 ILE A N 1
ATOM 1652 C CA . ILE A 1 229 ? 10.001 -2.436 3.471 1.00 88.19 229 ILE A CA 1
ATOM 1653 C C . ILE A 1 229 ? 10.971 -2.239 2.301 1.00 88.19 229 ILE A C 1
ATOM 1655 O O . ILE A 1 229 ? 10.601 -2.499 1.159 1.00 88.19 229 ILE A O 1
ATOM 1659 N N . LYS A 1 230 ? 12.223 -1.846 2.565 1.00 86.00 230 LYS A N 1
ATOM 1660 C CA . LYS A 1 230 ? 13.230 -1.670 1.506 1.00 86.00 230 LYS A CA 1
ATOM 1661 C C . LYS A 1 230 ? 13.535 -2.977 0.784 1.00 86.00 230 LYS A C 1
ATOM 1663 O O . LYS A 1 230 ? 13.550 -3.002 -0.442 1.00 86.00 230 LYS A O 1
ATOM 1668 N N . GLN A 1 231 ? 13.727 -4.063 1.532 1.00 87.19 231 GLN A N 1
ATOM 1669 C CA . GLN A 1 231 ? 14.011 -5.379 0.961 1.00 87.19 231 GLN A CA 1
ATOM 1670 C C . GLN A 1 231 ? 12.884 -5.857 0.031 1.00 87.19 231 GLN A C 1
ATOM 1672 O O . GLN A 1 231 ? 13.149 -6.290 -1.089 1.00 87.19 231 GLN A O 1
ATOM 1677 N N . ILE A 1 232 ? 11.629 -5.753 0.476 1.00 88.06 232 ILE A N 1
ATOM 1678 C CA . ILE A 1 232 ? 10.453 -6.153 -0.304 1.00 88.06 232 ILE A CA 1
ATOM 1679 C C . ILE A 1 232 ? 10.252 -5.231 -1.508 1.00 88.06 232 ILE A C 1
ATOM 1681 O O . ILE A 1 232 ? 9.975 -5.700 -2.608 1.00 88.06 232 ILE A O 1
ATOM 1685 N N . ALA A 1 233 ? 10.387 -3.917 -1.329 1.00 85.19 233 ALA A N 1
ATOM 1686 C CA . ALA A 1 233 ? 10.271 -2.978 -2.437 1.00 85.19 233 ALA A CA 1
ATOM 1687 C C . ALA A 1 233 ? 11.316 -3.267 -3.524 1.00 85.19 233 ALA A C 1
ATOM 1689 O O . ALA A 1 233 ? 10.972 -3.286 -4.704 1.00 85.19 233 ALA A O 1
ATOM 1690 N N . HIS A 1 234 ? 12.553 -3.569 -3.123 1.00 83.81 234 HIS A N 1
ATOM 1691 C CA . HIS A 1 234 ? 13.621 -3.932 -4.046 1.00 83.81 234 HIS A CA 1
ATOM 1692 C C . HIS A 1 234 ? 13.352 -5.267 -4.754 1.00 83.81 234 HIS A C 1
ATOM 1694 O O . HIS A 1 234 ? 13.527 -5.352 -5.966 1.00 83.81 234 HIS A O 1
ATOM 1700 N N . SER A 1 235 ? 12.853 -6.292 -4.049 1.00 83.12 235 SER A N 1
ATOM 1701 C CA . SER A 1 235 ? 12.497 -7.569 -4.689 1.00 83.12 235 SER A CA 1
ATOM 1702 C C . SER A 1 235 ? 11.338 -7.419 -5.680 1.00 83.12 235 SER A C 1
ATOM 1704 O O . SER A 1 235 ? 11.341 -8.035 -6.746 1.00 83.12 235 SER A O 1
ATOM 1706 N N . VAL A 1 236 ? 10.361 -6.561 -5.374 1.00 81.44 236 VAL A N 1
ATOM 1707 C CA . VAL A 1 236 ? 9.261 -6.212 -6.285 1.00 81.44 236 VAL A CA 1
ATOM 1708 C C . VAL A 1 236 ? 9.771 -5.465 -7.517 1.00 81.44 236 VAL A C 1
ATOM 1710 O O . VAL A 1 236 ? 9.302 -5.735 -8.618 1.00 81.44 236 VAL A O 1
ATOM 1713 N N . GLU A 1 237 ? 10.720 -4.546 -7.352 1.00 75.69 237 GLU A N 1
ATOM 1714 C CA . GLU A 1 237 ? 11.330 -3.818 -8.469 1.00 75.69 237 GLU A CA 1
ATOM 1715 C C . GLU A 1 237 ? 12.142 -4.764 -9.366 1.00 75.69 237 GLU A C 1
ATOM 1717 O O . GLU A 1 237 ? 11.929 -4.787 -10.575 1.00 75.69 237 GLU A O 1
ATOM 1722 N N . MET A 1 238 ? 12.973 -5.633 -8.781 1.00 69.00 238 MET A N 1
ATOM 1723 C CA . MET A 1 238 ? 13.761 -6.629 -9.520 1.00 69.00 238 MET A CA 1
ATOM 1724 C C . MET A 1 238 ? 12.916 -7.697 -10.227 1.00 69.00 238 MET A C 1
ATOM 1726 O O . MET A 1 238 ? 13.351 -8.244 -11.235 1.00 69.00 238 MET A O 1
ATOM 1730 N N . SER A 1 239 ? 11.734 -8.022 -9.696 1.00 66.00 239 SER A N 1
ATOM 1731 C CA . SER A 1 239 ? 10.796 -8.975 -10.312 1.00 66.00 239 SER A CA 1
ATOM 1732 C C . SER A 1 239 ? 9.827 -8.325 -11.300 1.00 66.00 239 SER A C 1
ATOM 1734 O O . SER A 1 239 ? 9.056 -9.029 -11.954 1.00 66.00 239 SER A O 1
ATOM 1736 N N . SER A 1 240 ? 9.830 -6.993 -11.415 1.00 66.12 240 SER A N 1
ATOM 1737 C CA . SER A 1 240 ? 8.998 -6.308 -12.397 1.00 66.12 240 SER A CA 1
ATOM 1738 C C . SER A 1 240 ? 9.559 -6.513 -13.803 1.00 66.12 240 SER A C 1
ATOM 1740 O O . SER A 1 240 ? 10.765 -6.426 -14.026 1.00 66.12 240 SER A O 1
ATOM 1742 N N . VAL A 1 241 ? 8.675 -6.811 -14.759 1.00 62.06 241 VAL A N 1
ATOM 1743 C CA . VAL A 1 241 ? 9.059 -6.921 -16.170 1.00 62.06 241 VAL A CA 1
ATOM 1744 C C . VAL A 1 241 ? 9.634 -5.569 -16.606 1.00 62.06 241 VAL A C 1
ATOM 1746 O O . VAL A 1 241 ? 9.009 -4.540 -16.315 1.00 62.06 241 VAL A O 1
ATOM 1749 N N . PRO A 1 242 ? 10.794 -5.544 -17.287 1.00 65.50 242 PRO A N 1
ATOM 1750 C CA . PRO A 1 242 ? 11.371 -4.317 -17.815 1.00 65.50 242 PRO A CA 1
ATOM 1751 C C . PRO A 1 242 ? 10.315 -3.512 -18.572 1.00 65.50 242 PRO A C 1
ATOM 1753 O O . PRO A 1 242 ? 9.555 -4.048 -19.377 1.00 65.50 242 PRO A O 1
ATOM 1756 N N . ALA A 1 243 ? 10.240 -2.213 -18.286 1.00 75.62 243 ALA A N 1
ATOM 1757 C CA . ALA A 1 243 ? 9.242 -1.326 -18.875 1.00 75.62 243 ALA A CA 1
ATOM 1758 C C . ALA A 1 243 ? 9.418 -1.187 -20.394 1.00 75.62 243 ALA A C 1
ATOM 1760 O O . ALA A 1 243 ? 8.473 -0.822 -21.094 1.00 75.62 243 ALA A O 1
ATOM 1761 N N . VAL A 1 244 ? 10.633 -1.440 -20.876 1.00 85.94 244 VAL A N 1
ATOM 1762 C CA . VAL A 1 244 ? 10.987 -1.415 -22.286 1.00 85.94 244 VAL A CA 1
ATOM 1763 C C . VAL A 1 244 ? 12.150 -2.373 -22.544 1.00 85.94 244 VAL A C 1
ATOM 1765 O O . VAL A 1 244 ? 13.061 -2.481 -21.724 1.00 85.94 244 VAL A O 1
ATOM 1768 N N . THR A 1 245 ? 12.135 -3.055 -23.682 1.00 89.31 245 THR A N 1
ATOM 1769 C CA . THR A 1 245 ? 13.303 -3.752 -24.230 1.00 89.31 245 THR A CA 1
ATOM 1770 C C . THR A 1 245 ? 13.932 -2.874 -25.295 1.00 89.31 245 THR A C 1
ATOM 1772 O O . THR A 1 245 ? 13.248 -2.512 -26.241 1.00 89.31 245 THR A O 1
ATOM 1775 N N . LEU A 1 246 ? 15.200 -2.499 -25.141 1.00 90.56 246 LEU A N 1
ATOM 1776 C CA . LEU A 1 246 ? 15.938 -1.707 -26.120 1.00 90.56 246 LEU A CA 1
ATOM 1777 C C . LEU A 1 246 ? 16.932 -2.602 -26.858 1.00 90.56 246 LEU A C 1
ATOM 1779 O O . LEU A 1 246 ? 17.783 -3.235 -26.227 1.00 90.56 246 LEU A O 1
ATOM 1783 N N . PHE A 1 247 ? 16.845 -2.605 -28.183 1.00 90.31 247 PHE A N 1
ATOM 1784 C CA . PHE A 1 247 ? 17.786 -3.303 -29.049 1.00 90.31 247 PHE A CA 1
ATOM 1785 C C . PHE A 1 247 ? 18.934 -2.372 -29.432 1.00 90.31 247 PHE A C 1
ATOM 1787 O O . PHE A 1 247 ? 18.709 -1.217 -29.802 1.00 90.31 247 PHE A O 1
ATOM 1794 N N . TRP A 1 248 ? 20.165 -2.866 -29.344 1.00 89.19 248 TRP A N 1
ATOM 1795 C CA . TRP A 1 248 ? 21.366 -2.110 -29.693 1.00 89.19 248 TRP A CA 1
ATOM 1796 C C . TRP A 1 248 ? 22.440 -3.030 -30.274 1.00 89.19 248 TRP A C 1
ATOM 1798 O O . TRP A 1 248 ? 22.454 -4.221 -29.980 1.00 89.19 248 TRP A O 1
ATOM 1808 N N . ASP A 1 249 ? 23.335 -2.483 -31.096 1.00 88.31 249 ASP A N 1
ATOM 1809 C CA . ASP A 1 249 ? 24.442 -3.231 -31.700 1.00 88.31 249 ASP A CA 1
ATOM 1810 C C . ASP A 1 249 ? 25.714 -3.136 -30.846 1.00 88.31 249 ASP A C 1
ATOM 1812 O O . ASP A 1 249 ? 26.371 -2.089 -30.793 1.00 88.31 249 ASP A O 1
ATOM 1816 N N . GLY A 1 250 ? 26.090 -4.235 -30.193 1.00 86.19 250 GLY A N 1
ATOM 1817 C CA . GLY A 1 250 ? 27.339 -4.338 -29.449 1.00 86.19 250 GLY A CA 1
ATOM 1818 C C . GLY A 1 250 ? 28.587 -4.439 -30.309 1.00 86.19 250 GLY A C 1
ATOM 1819 O O . GLY A 1 250 ? 29.679 -4.160 -29.799 1.00 86.19 250 GLY A O 1
ATOM 1820 N N . GLY A 1 251 ? 28.455 -4.755 -31.600 1.00 87.56 251 GLY A N 1
ATOM 1821 C CA . GLY A 1 251 ? 29.539 -4.727 -32.579 1.00 87.56 251 GLY A CA 1
ATOM 1822 C C . GLY A 1 251 ? 29.985 -3.308 -32.943 1.00 87.56 251 GLY A C 1
ATOM 1823 O O . GLY A 1 251 ? 31.141 -3.106 -33.318 1.00 87.56 251 GLY A O 1
ATOM 1824 N N . CYS A 1 252 ? 29.118 -2.305 -32.766 1.00 86.12 252 CYS A N 1
ATOM 1825 C CA . CYS A 1 252 ? 29.411 -0.904 -33.052 1.00 86.12 252 CYS A CA 1
ATOM 1826 C C . CYS A 1 252 ? 30.047 -0.176 -31.844 1.00 86.12 252 CYS A C 1
ATOM 1828 O O . CYS A 1 252 ? 29.407 -0.003 -30.798 1.00 86.12 252 CYS A O 1
ATOM 1830 N N . PRO A 1 253 ? 31.284 0.356 -31.965 1.00 84.75 253 PRO A N 1
ATOM 1831 C CA . PRO A 1 253 ? 31.950 1.073 -30.872 1.00 84.75 253 PRO A CA 1
ATOM 1832 C C . PRO A 1 253 ? 31.213 2.335 -30.392 1.00 84.75 253 PRO A C 1
ATOM 1834 O O . PRO A 1 253 ? 31.313 2.696 -29.216 1.00 84.75 253 PRO A O 1
ATOM 1837 N N . LEU A 1 254 ? 30.473 3.009 -31.282 1.00 83.56 254 LEU A N 1
ATOM 1838 C CA . LEU A 1 254 ? 29.683 4.195 -30.935 1.00 83.56 254 LEU A CA 1
ATOM 1839 C C . LEU A 1 254 ? 28.461 3.813 -30.093 1.00 83.56 254 LEU A C 1
ATOM 1841 O O . LEU A 1 254 ? 28.286 4.368 -29.006 1.00 83.56 254 LEU A O 1
ATOM 1845 N N . CYS A 1 255 ? 27.699 2.808 -30.539 1.00 81.50 255 CYS A N 1
ATOM 1846 C CA . CYS A 1 255 ? 26.549 2.277 -29.809 1.00 81.50 255 CYS A CA 1
ATOM 1847 C C . CYS A 1 255 ? 26.967 1.768 -28.428 1.00 81.50 255 CYS A C 1
ATOM 1849 O O . CYS A 1 255 ? 26.359 2.137 -27.429 1.00 81.50 255 CYS A O 1
ATOM 1851 N N . ARG A 1 256 ? 28.072 1.019 -28.327 1.00 86.19 256 ARG A N 1
ATOM 1852 C CA . ARG A 1 256 ? 28.581 0.522 -27.039 1.00 86.19 256 ARG A CA 1
ATOM 1853 C C . ARG A 1 256 ? 28.884 1.642 -26.040 1.00 86.19 256 ARG A C 1
ATOM 1855 O O . ARG A 1 256 ? 28.566 1.519 -24.857 1.00 86.19 256 ARG A O 1
ATOM 1862 N N . ARG A 1 257 ? 29.492 2.745 -26.494 1.00 82.69 257 ARG A N 1
ATOM 1863 C CA . ARG A 1 257 ? 29.818 3.888 -25.624 1.00 82.69 257 ARG A CA 1
ATOM 1864 C C . ARG A 1 257 ? 28.560 4.588 -25.111 1.00 82.69 257 ARG A C 1
ATOM 1866 O O . ARG A 1 257 ? 28.489 4.924 -23.929 1.00 82.69 257 ARG A O 1
ATOM 1873 N N . GLU A 1 258 ? 27.597 4.817 -25.995 1.00 84.88 258 GLU A N 1
ATOM 1874 C CA . GLU A 1 258 ? 26.342 5.493 -25.672 1.00 84.88 258 GLU A CA 1
ATOM 1875 C C . GLU A 1 258 ? 25.435 4.627 -24.785 1.00 84.88 258 GLU A C 1
ATOM 1877 O O . GLU A 1 258 ? 24.988 5.067 -23.725 1.00 84.88 258 GLU A O 1
ATOM 1882 N N . ILE A 1 259 ? 25.244 3.358 -25.140 1.00 88.38 259 ILE A N 1
ATOM 1883 C CA . ILE A 1 259 ? 24.453 2.411 -24.349 1.00 88.38 259 ILE A CA 1
ATOM 1884 C C . ILE A 1 259 ? 25.089 2.189 -22.979 1.00 88.38 259 ILE A C 1
ATOM 1886 O O . ILE A 1 259 ? 24.387 2.218 -21.971 1.00 88.38 259 ILE A O 1
ATOM 1890 N N . GLY A 1 260 ? 26.418 2.095 -22.894 1.00 87.94 260 GLY A N 1
ATOM 1891 C CA . GLY A 1 260 ? 27.120 2.018 -21.613 1.00 87.94 260 GLY A CA 1
ATOM 1892 C C . GLY A 1 260 ? 26.934 3.260 -20.727 1.00 87.94 260 GLY A C 1
ATOM 1893 O O . GLY A 1 260 ? 27.058 3.178 -19.502 1.00 87.94 260 GLY A O 1
ATOM 1894 N N . PHE A 1 261 ? 26.631 4.432 -21.295 1.00 86.94 261 PHE A N 1
ATOM 1895 C CA . PHE A 1 261 ? 26.201 5.599 -20.521 1.00 86.94 261 PHE A CA 1
ATOM 1896 C C . PHE A 1 261 ? 24.770 5.421 -19.996 1.00 86.94 261 PHE A C 1
ATOM 1898 O O . PHE A 1 261 ? 24.559 5.546 -18.789 1.00 86.94 261 PHE A O 1
ATOM 1905 N N . TYR A 1 262 ? 23.810 5.046 -20.844 1.00 83.88 262 TYR A N 1
ATOM 1906 C CA . TYR A 1 262 ? 22.417 4.877 -20.414 1.00 83.88 262 TYR A CA 1
ATOM 1907 C C . TYR A 1 262 ? 22.198 3.693 -19.460 1.00 83.88 262 TYR A C 1
ATOM 1909 O O . TYR A 1 262 ? 21.431 3.818 -18.508 1.00 83.88 262 TYR A O 1
ATOM 1917 N N . GLN A 1 263 ? 22.924 2.586 -19.619 1.00 87.62 263 GLN A N 1
ATOM 1918 C CA . GLN A 1 263 ? 22.906 1.451 -18.688 1.00 87.62 263 GLN A CA 1
ATOM 1919 C C . GLN A 1 263 ? 23.332 1.849 -17.268 1.00 87.62 263 GLN A C 1
ATOM 1921 O O . GLN A 1 263 ? 22.820 1.301 -16.292 1.00 87.62 263 GLN A O 1
ATOM 1926 N N . ARG A 1 264 ? 24.246 2.822 -17.133 1.00 84.94 264 ARG A N 1
ATOM 1927 C CA . ARG A 1 264 ? 24.642 3.379 -15.827 1.00 84.94 264 ARG A CA 1
ATOM 1928 C C . ARG A 1 264 ? 23.564 4.281 -15.227 1.00 84.94 264 ARG A C 1
ATOM 1930 O O . ARG A 1 264 ? 23.478 4.380 -14.006 1.00 84.94 264 ARG A O 1
ATOM 1937 N N . LEU A 1 265 ? 22.747 4.922 -16.064 1.00 84.06 265 LEU A N 1
ATOM 1938 C CA . LEU A 1 265 ? 21.597 5.719 -15.628 1.00 84.06 265 LEU A CA 1
ATOM 1939 C C . LEU A 1 265 ? 20.386 4.853 -15.256 1.00 84.06 265 LEU A C 1
ATOM 1941 O O . LEU A 1 265 ? 19.589 5.262 -14.410 1.00 84.06 265 LEU A O 1
ATOM 1945 N N . ASP A 1 266 ? 20.259 3.654 -15.833 1.00 81.88 266 ASP A N 1
ATOM 1946 C CA . ASP A 1 266 ? 19.203 2.683 -15.525 1.00 81.88 266 ASP A CA 1
ATOM 1947 C C . ASP A 1 266 ? 19.444 1.952 -14.191 1.00 81.88 266 ASP A C 1
ATOM 1949 O O . ASP A 1 266 ? 19.550 0.727 -14.095 1.00 81.88 266 ASP A O 1
ATOM 1953 N N . THR A 1 267 ? 19.522 2.734 -13.115 1.00 76.19 267 THR A N 1
ATOM 1954 C CA . THR A 1 267 ? 19.697 2.245 -11.738 1.00 76.19 267 THR A CA 1
ATOM 1955 C C . THR A 1 267 ? 18.520 1.398 -11.259 1.00 76.19 267 THR A C 1
ATOM 1957 O O . THR A 1 267 ? 18.690 0.555 -10.383 1.00 76.19 267 THR A O 1
ATOM 1960 N N . LYS A 1 268 ? 17.344 1.591 -11.868 1.00 71.25 268 LYS A N 1
ATOM 1961 C CA . LYS A 1 268 ? 16.091 0.889 -11.561 1.00 71.25 268 LYS A CA 1
ATOM 1962 C C . LYS A 1 268 ? 15.839 -0.343 -12.434 1.00 71.25 268 LYS A C 1
ATOM 1964 O O . LYS A 1 268 ? 14.769 -0.931 -12.332 1.00 71.25 268 LYS A O 1
ATOM 1969 N N . LYS A 1 269 ? 16.786 -0.704 -13.312 1.00 79.56 269 LYS A N 1
ATOM 1970 C CA . LYS A 1 269 ? 16.703 -1.873 -14.207 1.00 79.56 269 LYS A CA 1
ATOM 1971 C C . LYS A 1 269 ? 15.386 -1.949 -14.988 1.00 79.56 269 LYS A C 1
ATOM 1973 O O . LYS A 1 269 ? 14.813 -3.019 -15.165 1.00 79.56 269 LYS A O 1
ATOM 1978 N N . ARG A 1 270 ? 14.885 -0.797 -15.448 1.00 82.50 270 ARG A N 1
ATOM 1979 C CA . ARG A 1 270 ? 13.622 -0.722 -16.199 1.00 82.50 270 ARG A CA 1
ATOM 1980 C C . ARG A 1 270 ? 13.804 -0.981 -17.686 1.00 82.50 270 ARG A C 1
ATOM 1982 O O . ARG A 1 270 ? 12.796 -1.074 -18.384 1.00 82.50 270 ARG A O 1
ATOM 1989 N N . VAL A 1 271 ? 15.039 -1.044 -18.172 1.00 86.75 271 VAL A N 1
ATOM 1990 C CA . VAL A 1 271 ? 15.342 -1.326 -19.570 1.00 86.75 271 VAL A CA 1
ATOM 1991 C C . VAL A 1 271 ? 15.970 -2.711 -19.668 1.00 86.75 271 VAL A C 1
ATOM 1993 O O . VAL A 1 271 ? 16.981 -2.999 -19.028 1.00 86.75 271 VAL A O 1
ATOM 1996 N N . ASN A 1 272 ? 15.376 -3.570 -20.489 1.00 88.62 272 ASN A N 1
ATOM 1997 C CA . ASN A 1 272 ? 16.020 -4.794 -20.935 1.00 88.62 272 ASN A CA 1
ATOM 1998 C C . ASN A 1 272 ? 16.923 -4.451 -22.120 1.00 88.62 272 ASN A C 1
ATOM 2000 O O . ASN A 1 272 ? 16.431 -4.104 -23.191 1.00 88.62 272 ASN A O 1
ATOM 2004 N N . TRP A 1 273 ? 18.234 -4.489 -21.919 1.00 91.00 273 TRP A N 1
ATOM 2005 C CA . TRP A 1 273 ? 19.209 -4.150 -22.953 1.00 91.00 273 TRP A CA 1
ATOM 2006 C C . TRP A 1 273 ? 19.554 -5.410 -23.744 1.00 91.00 273 TRP A C 1
ATOM 2008 O O . TRP A 1 273 ? 20.174 -6.315 -23.193 1.00 91.00 273 TRP A O 1
ATOM 2018 N N . VAL A 1 274 ? 19.177 -5.465 -25.021 1.00 90.38 274 VAL A N 1
ATOM 2019 C CA . VAL A 1 274 ? 19.415 -6.629 -25.885 1.00 90.38 274 VAL A CA 1
ATOM 2020 C C . VAL A 1 274 ? 20.444 -6.277 -26.946 1.00 90.38 274 VAL A C 1
ATOM 2022 O O . VAL A 1 274 ? 20.200 -5.418 -27.793 1.00 90.38 274 VAL A O 1
ATOM 2025 N N . ASP A 1 275 ? 21.591 -6.948 -26.878 1.00 91.31 275 ASP A N 1
ATOM 2026 C CA . ASP A 1 275 ? 22.638 -6.846 -27.887 1.00 91.31 275 ASP A CA 1
ATOM 2027 C C . ASP A 1 275 ? 22.285 -7.719 -29.101 1.00 91.31 275 ASP A C 1
ATOM 2029 O O . ASP A 1 275 ? 22.294 -8.952 -29.031 1.00 91.31 275 ASP A O 1
ATOM 2033 N N . ILE A 1 276 ? 21.962 -7.080 -30.223 1.00 91.31 276 ILE A N 1
ATOM 2034 C CA . ILE A 1 276 ? 21.597 -7.779 -31.463 1.00 91.31 276 ILE A CA 1
ATOM 2035 C C . ILE A 1 276 ? 22.814 -8.335 -32.207 1.00 91.31 276 ILE A C 1
ATOM 2037 O O . ILE A 1 276 ? 22.639 -9.161 -33.099 1.00 91.31 276 ILE A O 1
ATOM 2041 N N . HIS A 1 277 ? 24.033 -7.914 -31.853 1.00 88.50 277 HIS A N 1
ATOM 2042 C CA . HIS A 1 277 ? 25.262 -8.487 -32.398 1.00 88.50 277 HIS A CA 1
ATOM 2043 C C . HIS A 1 277 ? 25.463 -9.917 -31.897 1.00 88.50 277 HIS A C 1
ATOM 2045 O O . HIS A 1 277 ? 25.777 -10.820 -32.670 1.00 88.50 277 HIS A O 1
ATOM 2051 N N . GLU A 1 278 ? 25.246 -10.124 -30.597 1.00 89.94 278 GLU A N 1
ATOM 2052 C CA . GLU A 1 278 ? 25.340 -11.439 -29.963 1.00 89.94 278 GLU A CA 1
ATOM 2053 C C . GLU A 1 278 ? 24.070 -12.273 -30.178 1.00 89.94 278 GLU A C 1
ATOM 2055 O O . GLU A 1 278 ? 24.140 -13.497 -30.264 1.00 89.94 278 GLU A O 1
ATOM 2060 N N . SER A 1 279 ? 22.900 -11.627 -30.254 1.00 89.12 279 SER A N 1
ATOM 2061 C CA . SER A 1 279 ? 21.590 -12.292 -30.325 1.00 89.12 279 SER A CA 1
ATOM 2062 C C . SER A 1 279 ? 20.672 -11.692 -31.404 1.00 89.12 279 SER A C 1
ATOM 2064 O O . SER A 1 279 ? 19.634 -11.108 -31.081 1.00 89.12 279 SER A O 1
ATOM 2066 N N . PRO A 1 280 ? 20.990 -11.852 -32.701 1.00 86.25 280 PRO A N 1
ATOM 2067 C CA . PRO A 1 280 ? 20.201 -11.266 -33.790 1.00 86.25 280 PRO A CA 1
ATOM 2068 C C . PRO A 1 280 ? 18.777 -11.834 -33.887 1.00 86.25 280 PRO A C 1
ATOM 2070 O O . PRO A 1 280 ? 17.854 -11.124 -34.290 1.00 86.25 280 PRO A O 1
ATOM 2073 N N . SER A 1 281 ? 18.567 -13.084 -33.458 1.00 88.12 281 SER A N 1
ATOM 2074 C CA . SER A 1 281 ? 17.248 -13.734 -33.446 1.00 88.12 281 SER A CA 1
ATOM 2075 C C . SER A 1 281 ? 16.250 -13.077 -32.485 1.00 88.12 281 SER A C 1
ATOM 2077 O O . SER A 1 281 ? 15.044 -13.269 -32.623 1.00 88.12 281 SER A O 1
ATOM 2079 N N . ALA A 1 282 ? 16.711 -12.236 -31.552 1.00 86.94 282 ALA A N 1
ATOM 2080 C CA . ALA A 1 282 ? 15.839 -11.491 -30.645 1.00 86.94 282 ALA A CA 1
ATOM 2081 C C . ALA A 1 282 ? 14.911 -10.493 -31.368 1.00 86.94 282 ALA A C 1
ATOM 2083 O O . ALA A 1 282 ? 13.918 -10.051 -30.793 1.00 86.94 282 ALA A O 1
ATOM 2084 N N . LEU A 1 283 ? 15.209 -10.150 -32.627 1.00 86.19 283 LEU A N 1
ATOM 2085 C CA . LEU A 1 283 ? 14.384 -9.273 -33.461 1.00 86.19 283 LEU A CA 1
ATOM 2086 C C . LEU A 1 283 ? 13.263 -10.015 -34.213 1.00 86.19 283 LEU A C 1
ATOM 2088 O O . LEU A 1 283 ? 12.286 -9.383 -34.626 1.00 86.19 283 LEU A O 1
ATOM 2092 N N . GLU A 1 284 ? 13.371 -11.339 -34.379 1.00 86.00 284 GLU A N 1
ATOM 2093 C CA . GLU A 1 284 ? 12.443 -12.153 -35.182 1.00 86.00 284 GLU A CA 1
ATOM 2094 C C . GLU A 1 284 ? 10.980 -12.053 -34.718 1.00 86.00 284 GLU A C 1
ATOM 2096 O O . GLU A 1 284 ? 10.116 -11.823 -35.572 1.00 86.00 284 GLU A O 1
ATOM 2101 N N . PRO A 1 285 ? 10.660 -12.119 -33.404 1.00 85.69 285 PRO A N 1
ATOM 2102 C CA . PRO A 1 285 ? 9.279 -11.996 -32.929 1.00 85.69 285 PRO A CA 1
ATOM 2103 C C . PRO A 1 285 ? 8.638 -10.640 -33.246 1.00 85.69 285 PRO A C 1
ATOM 2105 O O . PRO A 1 285 ? 7.417 -10.504 -33.196 1.00 85.69 285 PRO A O 1
ATOM 2108 N N . HIS A 1 286 ? 9.454 -9.634 -33.562 1.00 85.50 286 HIS A N 1
ATOM 2109 C CA . HIS A 1 286 ? 9.026 -8.260 -33.809 1.00 85.50 286 HIS A CA 1
ATOM 2110 C C . HIS A 1 286 ? 9.026 -7.891 -35.299 1.00 85.50 286 HIS A C 1
ATOM 2112 O O . HIS A 1 286 ? 8.696 -6.758 -35.645 1.00 85.50 286 HIS A O 1
ATOM 2118 N N . GLY A 1 287 ? 9.388 -8.822 -36.192 1.00 84.31 287 GLY A N 1
ATOM 2119 C CA . GLY A 1 287 ? 9.414 -8.582 -37.638 1.00 84.31 287 GLY A CA 1
ATOM 2120 C C . GLY A 1 287 ? 10.449 -7.539 -38.080 1.00 84.31 287 GLY A C 1
ATOM 2121 O O . GLY A 1 287 ? 10.295 -6.922 -39.139 1.00 84.31 287 GLY A O 1
ATOM 2122 N N . VAL A 1 288 ? 11.492 -7.314 -37.273 1.00 83.44 288 VAL A N 1
ATOM 2123 C CA . VAL A 1 288 ? 12.566 -6.355 -37.559 1.00 83.44 288 VAL A CA 1
ATOM 2124 C C . VAL A 1 288 ? 13.764 -7.107 -38.133 1.00 83.44 288 VAL A C 1
ATOM 2126 O O . VAL A 1 288 ? 14.237 -8.077 -37.552 1.00 83.44 288 VAL A O 1
ATOM 2129 N N . THR A 1 289 ? 14.269 -6.668 -39.285 1.00 84.56 289 THR A N 1
ATOM 2130 C CA . THR A 1 289 ? 15.522 -7.203 -39.837 1.00 84.56 289 THR A CA 1
ATOM 2131 C C . THR A 1 289 ? 16.716 -6.517 -39.183 1.00 84.56 289 THR A C 1
ATOM 2133 O O . THR A 1 289 ? 16.619 -5.352 -38.795 1.00 84.56 289 THR A O 1
ATOM 2136 N N . VAL A 1 290 ? 17.863 -7.200 -39.114 1.00 79.75 290 VAL A N 1
ATOM 2137 C CA . VAL A 1 290 ? 19.110 -6.610 -38.595 1.00 79.75 290 VAL A CA 1
ATOM 2138 C C . VAL A 1 290 ? 19.434 -5.305 -39.329 1.00 79.75 290 VAL A C 1
ATOM 2140 O O . VAL A 1 290 ? 19.630 -4.285 -38.684 1.00 79.75 290 VAL A O 1
ATOM 2143 N N . ASP A 1 291 ? 19.347 -5.280 -40.662 1.00 80.81 291 ASP A N 1
ATOM 2144 C CA . ASP A 1 291 ? 19.592 -4.065 -41.456 1.00 80.81 291 ASP A CA 1
ATOM 2145 C C . ASP A 1 291 ? 18.696 -2.883 -41.051 1.00 80.81 291 ASP A C 1
ATOM 2147 O O . ASP A 1 291 ? 19.146 -1.738 -41.004 1.00 80.81 291 ASP A O 1
ATOM 2151 N N . LYS A 1 292 ? 17.426 -3.145 -40.713 1.00 77.44 292 LYS A N 1
ATOM 2152 C CA . LYS A 1 292 ? 16.521 -2.105 -40.205 1.00 77.44 292 LYS A CA 1
ATOM 2153 C C . LYS A 1 292 ? 16.924 -1.667 -38.802 1.00 77.44 292 LYS A C 1
ATOM 2155 O O . LYS A 1 292 ? 16.978 -0.463 -38.554 1.00 77.44 292 LYS A O 1
ATOM 2160 N N . ALA A 1 293 ? 17.253 -2.612 -37.922 1.00 78.06 293 ALA A N 1
ATOM 2161 C CA . ALA A 1 293 ? 17.725 -2.337 -36.566 1.00 78.06 293 ALA A CA 1
ATOM 2162 C C . ALA A 1 293 ? 19.028 -1.522 -36.534 1.00 78.06 293 ALA A C 1
ATOM 2164 O O . ALA A 1 293 ? 19.239 -0.748 -35.608 1.00 78.06 293 ALA A O 1
ATOM 2165 N N . MET A 1 294 ? 19.851 -1.629 -37.577 1.00 75.69 294 MET A N 1
ATOM 2166 C CA . MET A 1 294 ? 21.075 -0.843 -37.740 1.00 75.69 294 MET A CA 1
ATOM 2167 C C . MET A 1 294 ? 20.836 0.606 -38.192 1.00 75.69 294 MET A C 1
ATOM 2169 O O . MET A 1 294 ? 21.740 1.432 -38.096 1.00 75.69 294 MET A O 1
ATOM 2173 N N . SER A 1 295 ? 19.637 0.934 -38.684 1.00 75.06 295 SER A N 1
ATOM 2174 C CA . SER A 1 295 ? 19.311 2.267 -39.221 1.00 75.06 295 SER A CA 1
ATOM 2175 C C . SER A 1 295 ? 18.548 3.171 -38.248 1.00 75.06 295 SER A C 1
ATOM 2177 O O . SER A 1 295 ? 18.598 4.395 -38.371 1.00 75.06 295 SER A O 1
ATOM 2179 N N . LEU A 1 296 ? 17.823 2.581 -37.293 1.00 77.19 296 LEU A N 1
ATOM 2180 C CA . LEU A 1 296 ? 16.945 3.270 -36.345 1.00 77.19 296 LEU A CA 1
ATOM 2181 C C . LEU A 1 296 ? 17.014 2.578 -34.982 1.00 77.19 296 LEU A C 1
ATOM 2183 O O . LEU A 1 296 ? 17.216 1.368 -34.901 1.00 77.19 296 LEU A O 1
ATOM 2187 N N . ILE A 1 297 ? 16.770 3.324 -33.908 1.00 78.19 297 ILE A N 1
ATOM 2188 C CA . ILE A 1 297 ? 16.660 2.756 -32.564 1.00 78.19 297 ILE A CA 1
ATOM 2189 C C . ILE A 1 297 ? 15.323 2.027 -32.458 1.00 78.19 297 ILE A C 1
ATOM 2191 O O . ILE A 1 297 ? 14.269 2.626 -32.675 1.00 78.19 297 ILE A O 1
ATOM 2195 N N . HIS A 1 298 ? 15.375 0.746 -32.096 1.00 84.62 298 HIS A N 1
ATOM 2196 C CA . HIS A 1 298 ? 14.195 -0.085 -31.884 1.00 84.62 298 HIS A CA 1
ATOM 2197 C C . HIS A 1 298 ? 14.037 -0.395 -30.399 1.00 84.62 298 HIS A C 1
ATOM 2199 O O . HIS A 1 298 ? 14.980 -0.815 -29.723 1.00 84.62 298 HIS A O 1
ATOM 2205 N N . ALA A 1 299 ? 12.823 -0.206 -29.899 1.00 88.94 299 ALA A N 1
ATOM 2206 C CA . ALA A 1 299 ? 12.453 -0.543 -28.539 1.00 88.94 299 ALA A CA 1
ATOM 2207 C C . ALA A 1 299 ? 11.095 -1.248 -28.526 1.00 88.94 299 ALA A C 1
ATOM 2209 O O . ALA A 1 299 ? 10.243 -0.947 -29.349 1.00 88.94 299 ALA A O 1
ATOM 2210 N N . VAL A 1 300 ? 10.862 -2.165 -27.598 1.00 84.12 300 VAL A N 1
ATOM 2211 C CA . VAL A 1 300 ? 9.558 -2.807 -27.394 1.00 84.12 300 VAL A CA 1
ATOM 2212 C C . VAL A 1 300 ? 9.038 -2.394 -26.033 1.00 84.12 300 VAL A C 1
ATOM 2214 O O . VAL A 1 300 ? 9.717 -2.601 -25.028 1.00 84.12 300 VAL A O 1
ATOM 2217 N N . ASP A 1 301 ? 7.866 -1.767 -25.997 1.00 82.12 301 ASP A N 1
ATOM 2218 C CA . ASP A 1 301 ? 7.246 -1.346 -24.743 1.00 82.12 301 ASP A CA 1
ATOM 2219 C C . ASP A 1 301 ? 6.681 -2.536 -23.943 1.00 82.12 301 ASP A C 1
ATOM 2221 O O . ASP A 1 301 ? 6.648 -3.681 -24.395 1.00 82.12 301 ASP A O 1
ATOM 2225 N N . ASN A 1 302 ? 6.219 -2.269 -22.722 1.00 71.31 302 ASN A N 1
ATOM 2226 C CA . ASN A 1 302 ? 5.645 -3.289 -21.840 1.00 71.31 302 ASN A CA 1
ATOM 2227 C C . ASN A 1 302 ? 4.311 -3.894 -22.326 1.00 71.31 302 ASN A C 1
ATOM 2229 O O . ASN A 1 302 ? 3.785 -4.789 -21.665 1.00 71.31 302 ASN A O 1
ATOM 2233 N N . GLN A 1 303 ? 3.754 -3.411 -23.439 1.00 69.31 303 GLN A N 1
ATOM 2234 C CA . GLN A 1 303 ? 2.586 -3.985 -24.108 1.00 69.31 303 GLN A CA 1
ATOM 2235 C C . GLN A 1 303 ? 2.986 -4.841 -25.318 1.00 69.31 303 GLN A C 1
ATOM 2237 O O . GLN A 1 303 ? 2.116 -5.416 -25.967 1.00 69.31 303 GLN A O 1
ATOM 2242 N N . GLY A 1 304 ? 4.286 -4.953 -25.608 1.00 76.25 304 GLY A N 1
ATOM 2243 C CA . GLY A 1 304 ? 4.807 -5.684 -26.757 1.00 76.25 304 GLY A CA 1
ATOM 2244 C C . GLY A 1 304 ? 4.804 -4.876 -28.055 1.00 76.25 304 GLY A C 1
ATOM 2245 O O . GLY A 1 304 ? 5.106 -5.443 -29.106 1.00 76.25 304 GLY A O 1
ATOM 2246 N N . ASN A 1 305 ? 4.494 -3.573 -28.018 1.00 81.62 305 ASN A N 1
ATOM 2247 C CA . ASN A 1 305 ? 4.489 -2.756 -29.228 1.00 81.62 305 ASN A CA 1
ATOM 2248 C C . ASN A 1 305 ? 5.900 -2.274 -29.559 1.00 81.62 305 ASN A C 1
ATOM 2250 O O . ASN A 1 305 ? 6.626 -1.765 -28.700 1.00 81.62 305 ASN A O 1
ATOM 2254 N N . LEU A 1 306 ? 6.254 -2.381 -30.837 1.00 85.25 306 LEU A N 1
ATOM 2255 C CA . LEU A 1 306 ? 7.501 -1.859 -31.371 1.00 85.25 306 LEU A CA 1
ATOM 2256 C C . LEU A 1 306 ? 7.434 -0.330 -31.494 1.00 85.25 306 LEU A C 1
ATOM 2258 O O . LEU A 1 306 ? 6.555 0.221 -32.154 1.00 85.25 306 LEU A O 1
ATOM 2262 N N . GLN A 1 307 ? 8.405 0.338 -30.891 1.00 85.56 307 GLN A N 1
ATOM 2263 C CA . GLN A 1 307 ? 8.665 1.765 -30.971 1.00 85.56 307 GLN A CA 1
ATOM 2264 C C . GLN A 1 307 ? 9.954 1.973 -31.764 1.00 85.56 307 GLN A C 1
ATOM 2266 O O . GLN A 1 307 ? 10.966 1.316 -31.506 1.00 85.56 307 GLN A O 1
ATOM 2271 N N . VAL A 1 308 ? 9.921 2.892 -32.726 1.00 83.50 308 VAL A N 1
ATOM 2272 C CA . VAL A 1 308 ? 11.062 3.191 -33.595 1.00 83.50 308 VAL A CA 1
ATOM 2273 C C . VAL A 1 308 ? 11.391 4.671 -33.478 1.00 83.50 308 VAL A C 1
ATOM 2275 O O . VAL A 1 308 ? 10.509 5.518 -33.618 1.00 83.50 308 VAL A O 1
ATOM 2278 N N . ALA A 1 309 ? 12.655 4.986 -33.216 1.00 71.69 309 ALA A N 1
ATOM 2279 C CA . ALA A 1 309 ? 13.143 6.353 -33.121 1.00 71.69 309 ALA A CA 1
ATOM 2280 C C . ALA A 1 309 ? 14.365 6.555 -34.020 1.00 71.69 309 ALA A C 1
ATOM 2282 O O . ALA A 1 309 ? 15.193 5.659 -34.190 1.00 71.69 309 ALA A O 1
ATOM 2283 N N . HIS A 1 310 ? 14.492 7.755 -34.580 1.00 64.19 310 HIS A N 1
ATOM 2284 C CA . HIS A 1 310 ? 15.726 8.161 -35.239 1.00 64.19 310 HIS A CA 1
ATOM 2285 C C . HIS A 1 310 ? 16.819 8.332 -34.182 1.00 64.19 310 HIS A C 1
ATOM 2287 O O . HIS A 1 310 ? 16.586 8.967 -33.151 1.00 64.19 310 HIS A O 1
ATOM 2293 N N . ALA A 1 311 ? 17.992 7.748 -34.430 1.00 52.97 311 ALA A N 1
ATOM 2294 C CA . ALA A 1 311 ? 19.173 8.065 -33.642 1.00 52.97 311 ALA A CA 1
ATOM 2295 C C . ALA A 1 311 ? 19.522 9.556 -33.857 1.00 52.97 311 ALA A C 1
ATOM 2297 O O . ALA A 1 311 ? 19.405 10.023 -34.996 1.00 52.97 311 ALA A O 1
ATOM 2298 N N . PRO A 1 312 ? 19.852 10.310 -32.794 1.00 50.09 312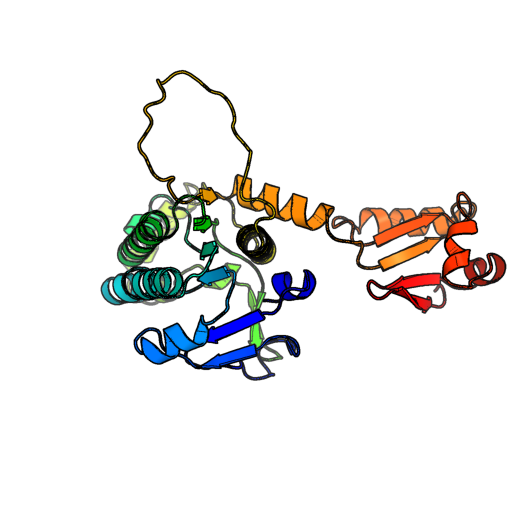 PRO A N 1
ATOM 2299 C CA . PRO A 1 312 ? 20.259 11.709 -32.907 1.00 50.09 312 PRO A CA 1
ATOM 2300 C C . PRO A 1 312 ? 21.571 11.894 -33.681 1.00 50.09 312 PRO A C 1
ATOM 2302 O O . PRO A 1 312 ? 22.413 10.966 -33.680 1.00 50.09 312 PRO A O 1
#

InterPro domains:
  IPR007263 DCC1-like thiol-disulfide oxidoreductase family [PF04134] (246-305)
  IPR016040 NAD(P)-binding domain [PF13460] (2-135)
  IPR036249 Thioredoxin-like superfamily [SSF52833] (235-289)
  IPR036291 NAD(P)-binding domain superfamily [SSF51735] (2-201)
  IPR051207 Mitochondrial Complex I NDUFA9 Subunit [PTHR12126] (2-198)

Foldseek 3Di:
DVLLVLVVDQAEDEEQVWDDDCFFDPDPPSYHTAHDDLVPLVSLLVSLAPAQEEEDPWADDDDLVVLLCGLAVSLLSSLVSNLVNVHQAYEYEAAADFPCVCVVRVSNNNRRVNNLVSQQVRHFLSYAYEHFYQEWDWGGPGNPDIDTSVVVSPPVVVVPDDDPVVVVVVVCVPDPRPPGDHDYPLLVVQQRSCSRVVNQSDDDDDDDDDDDDDPDDRHGHHYHYHVNSVVSSLVSLVPRDQQKEKEFAPVDPVRVVVVVVVVVVPPSNNYNYHHCNVPVCVCVVVVDHPVNVVQWIWMAGPVRDIDTHGDD

Organism: Chrysotila carterae (NCBI:txid13221)

Secondary structure (DSSP, 8-state):
-HHHHHTT--EEEEETT-SPPTTTS---TTEEEEE--TT-HHHHHHHHTT-SEEEE-----SSHHHHHIIIIIHHHHHHHHHHHTT-SEEEEE-----GGGGGGSHHHHHHHHHHHHHHHHHHGGGEEEE--SSEESEEEEETTEEEEHHHHSS-HHHHHS-TTHHHHHHHHTSS---SS--EEHHHHHHHHHHHHTTSSSS------S-----S--PPPPEEE-HHHHHHHHHHHHHTSPPSEEEEE-TT-HHHHHHHHHHHHH-TT--EEEEETTT-GGGGGGGT--HHHHTTSEEEEETTS-EEEE---

Sequence (312 aa):
MRAALARGASVASVSRRGKPVASVSPPLDRAEWISADVQDSAALQNAMKGADAVISCLGAFGSNEFMRRVNGEQNEKIISAAAAGGVERFVYISAAPFGPIEKLIPGYFEGKRAAEAAVSKHFGDRGTVIQPGMVYGTRHVSKHVSIPLGIIGWPMSIFFQSSPVRGLANTLGRWGLLLVPPSSVEEVASTAVAAALGTNAENGGNSGAGGSQNAGQSGSAVALGWERIKQIAHSVEMSSVPAVTLFWDGGCPLCRREIGFYQRLDTKKRVNWVDIHESPSALEPHGVTVDKAMSLIHAVDNQGNLQVAHAP

pLDDT: mean 77.51, std 20.13, range [24.31, 98.44]

Radius of gyration: 24.09 Å; chains: 1; bounding box: 56×56×65 Å